Protein AF-E3NSC7-F1 (afdb_monomer)

Structure (mmCIF, N/CA/C/O backbone):
data_AF-E3NSC7-F1
#
_entry.id   AF-E3NSC7-F1
#
loop_
_atom_site.group_PDB
_atom_site.id
_atom_site.type_symbol
_atom_site.label_atom_id
_atom_site.label_alt_id
_atom_site.label_comp_id
_atom_site.label_asym_id
_atom_site.label_entity_id
_atom_site.label_seq_id
_atom_site.pdbx_PDB_ins_code
_atom_site.Cartn_x
_atom_site.Cartn_y
_atom_site.Cartn_z
_atom_site.occupancy
_atom_site.B_iso_or_equiv
_atom_site.auth_seq_id
_atom_site.auth_comp_id
_atom_site.auth_asym_id
_atom_site.auth_atom_id
_atom_site.pdbx_PDB_model_num
ATOM 1 N N . MET A 1 1 ? -26.413 -8.085 -10.917 1.00 35.69 1 MET A N 1
ATOM 2 C CA . MET A 1 1 ? -25.334 -7.353 -10.226 1.00 35.69 1 MET A CA 1
ATOM 3 C C . MET A 1 1 ? -25.887 -6.928 -8.888 1.00 35.69 1 MET A C 1
ATOM 5 O O . MET A 1 1 ? -26.864 -6.188 -8.881 1.00 35.69 1 MET A O 1
ATOM 9 N N . ASP A 1 2 ? -25.317 -7.422 -7.794 1.00 33.94 2 ASP A N 1
ATOM 10 C CA . ASP A 1 2 ? -25.676 -6.913 -6.472 1.00 33.94 2 ASP A CA 1
ATOM 11 C C . ASP A 1 2 ? -24.933 -5.591 -6.241 1.00 33.94 2 ASP A C 1
ATOM 13 O O . ASP A 1 2 ? -23.742 -5.505 -6.553 1.00 33.94 2 ASP A O 1
ATOM 17 N N . PRO A 1 3 ? -25.599 -4.546 -5.730 1.00 39.09 3 PRO A N 1
ATOM 18 C CA . PRO A 1 3 ? -24.967 -3.255 -5.494 1.00 39.09 3 PRO A CA 1
ATOM 19 C C . PRO A 1 3 ? -23.804 -3.364 -4.488 1.00 39.09 3 PRO A C 1
ATOM 21 O O . PRO A 1 3 ? -23.823 -4.232 -3.605 1.00 39.09 3 PRO A O 1
ATOM 24 N N . PRO A 1 4 ? -22.796 -2.472 -4.574 1.00 42.16 4 PRO A N 1
ATOM 25 C CA . PRO A 1 4 ? -21.663 -2.463 -3.655 1.00 42.16 4 PRO A CA 1
ATOM 26 C C . PRO A 1 4 ? -22.155 -2.377 -2.209 1.00 42.16 4 PRO A C 1
ATOM 28 O O . PRO A 1 4 ? -22.895 -1.465 -1.829 1.00 42.16 4 PRO A O 1
ATOM 31 N N . LYS A 1 5 ? -21.750 -3.356 -1.390 1.00 44.62 5 LYS A N 1
ATOM 32 C CA . LYS A 1 5 ? -22.203 -3.462 0.000 1.00 44.62 5 LYS A CA 1
ATOM 33 C C . LYS A 1 5 ? -21.818 -2.188 0.775 1.00 44.62 5 LYS A C 1
ATOM 35 O O . LYS A 1 5 ? -20.655 -1.787 0.743 1.00 44.62 5 LYS A O 1
ATOM 40 N N . PRO A 1 6 ? -22.761 -1.542 1.484 1.00 42.19 6 PRO A N 1
ATOM 41 C CA . PRO A 1 6 ? -22.484 -0.321 2.231 1.00 42.19 6 PRO A CA 1
ATOM 42 C C . PRO A 1 6 ? -21.525 -0.572 3.404 1.00 42.19 6 PRO A C 1
ATOM 44 O O . PRO A 1 6 ? -21.465 -1.689 3.932 1.00 42.19 6 PRO A O 1
ATOM 47 N N . PHE A 1 7 ? -20.809 0.492 3.801 1.00 44.53 7 PHE A N 1
ATOM 48 C CA . PHE A 1 7 ? -19.948 0.548 4.993 1.00 44.53 7 PHE A CA 1
ATOM 49 C C . PHE A 1 7 ? -20.677 -0.062 6.215 1.00 44.53 7 PHE A C 1
ATOM 51 O O . PHE A 1 7 ? -21.880 0.139 6.344 1.00 44.53 7 PHE A O 1
ATOM 58 N N . PRO A 1 8 ? -20.017 -0.755 7.156 1.00 54.16 8 PRO A N 1
ATOM 59 C CA . PRO A 1 8 ? -20.671 -1.418 8.286 1.00 54.16 8 PRO A CA 1
ATOM 60 C C . PRO A 1 8 ? -21.275 -0.403 9.248 1.00 54.16 8 PRO A C 1
ATOM 62 O O . PRO A 1 8 ? -22.380 -0.607 9.734 1.00 54.16 8 PRO A O 1
ATOM 65 N N . ILE A 1 9 ? -20.611 0.748 9.413 1.00 50.47 9 ILE A N 1
ATOM 66 C CA . ILE A 1 9 ? -21.184 1.884 10.136 1.00 50.47 9 ILE A CA 1
ATOM 67 C C . ILE A 1 9 ? -22.470 2.371 9.459 1.00 50.47 9 ILE A C 1
ATOM 69 O O . ILE A 1 9 ? -23.360 2.817 10.147 1.00 50.47 9 ILE A O 1
ATOM 73 N N . LEU A 1 10 ? -22.620 2.197 8.142 1.00 50.81 10 LEU A N 1
ATOM 74 C CA . LEU A 1 10 ? -23.837 2.521 7.385 1.00 50.81 10 LEU A CA 1
ATOM 75 C C . LEU A 1 10 ? -24.881 1.409 7.359 1.00 50.81 10 LEU A C 1
ATOM 77 O O . LEU A 1 10 ? -25.944 1.583 6.770 1.00 50.81 10 LEU A O 1
ATOM 81 N N . ARG A 1 11 ? -24.563 0.255 7.945 1.00 56.00 11 ARG A N 1
ATOM 82 C CA . ARG A 1 11 ? -25.548 -0.783 8.254 1.00 56.00 11 ARG A CA 1
ATOM 83 C C . ARG A 1 11 ? -26.115 -0.618 9.649 1.00 56.00 11 ARG A C 1
ATOM 85 O O . ARG A 1 11 ? -27.133 -1.236 9.950 1.00 56.00 11 ARG A O 1
ATOM 92 N N . LEU A 1 12 ? -25.460 0.180 10.492 1.00 57.97 12 LEU A N 1
ATOM 93 C CA . LEU A 1 12 ? -26.091 0.613 11.718 1.00 57.97 12 LEU A CA 1
ATOM 94 C C . LEU A 1 12 ? -27.344 1.402 11.328 1.00 57.97 12 LEU A C 1
ATOM 96 O O . LEU A 1 12 ? -27.299 2.190 10.377 1.00 57.97 12 LEU A O 1
ATOM 100 N N . PRO A 1 13 ? -28.466 1.187 12.030 1.00 68.75 13 PRO A N 1
ATOM 101 C CA . PRO A 1 13 ? -29.614 2.062 11.904 1.00 68.75 13 PRO A CA 1
ATOM 102 C C . PRO A 1 13 ? -29.141 3.509 12.004 1.00 68.75 13 PRO A C 1
ATOM 104 O O . PRO A 1 13 ? -28.270 3.816 12.818 1.00 68.75 13 PRO A O 1
ATOM 107 N N . PHE A 1 14 ? -29.712 4.390 11.190 1.00 57.97 14 PHE A N 1
ATOM 108 C CA . PHE A 1 14 ? -29.332 5.801 11.144 1.00 57.97 14 PHE A CA 1
ATOM 109 C C . PHE A 1 14 ? -29.233 6.438 12.548 1.00 57.97 14 PHE A C 1
ATOM 111 O O . PHE A 1 14 ? -28.281 7.153 12.835 1.00 57.97 14 PHE A O 1
ATOM 118 N N . LEU A 1 15 ? -30.132 6.055 13.461 1.00 59.47 15 LEU A N 1
ATOM 119 C CA . LEU A 1 15 ? -30.139 6.468 14.870 1.00 59.47 15 LEU A CA 1
ATOM 120 C C . LEU A 1 15 ? -28.883 6.051 15.659 1.00 59.47 15 LEU A C 1
ATOM 122 O O . LEU A 1 15 ? -28.397 6.798 16.499 1.00 59.47 15 LEU A O 1
ATOM 126 N N . ALA A 1 16 ? -28.325 4.872 15.389 1.00 64.06 16 ALA A N 1
ATOM 127 C CA . ALA A 1 16 ? -27.092 4.416 16.029 1.00 64.06 16 ALA A CA 1
ATOM 128 C C . ALA A 1 16 ? -25.859 5.150 15.477 1.00 64.06 16 ALA A C 1
ATOM 130 O O . ALA A 1 16 ? -24.900 5.382 16.208 1.00 64.06 16 ALA A O 1
ATOM 131 N N . ILE A 1 17 ? -25.890 5.550 14.203 1.00 68.31 17 ILE A N 1
ATOM 132 C CA . ILE A 1 17 ? -24.854 6.400 13.599 1.00 68.31 17 ILE A CA 1
ATOM 133 C C . ILE A 1 17 ? -24.900 7.803 14.209 1.00 68.31 17 ILE A C 1
ATOM 135 O O . ILE A 1 17 ? -23.865 8.362 14.564 1.00 68.31 17 ILE A O 1
ATOM 139 N N . GLU A 1 18 ? -26.103 8.353 14.356 1.00 71.12 18 GLU A N 1
ATOM 140 C CA . GLU A 1 18 ? -26.339 9.652 14.978 1.00 71.12 18 GLU A CA 1
ATOM 141 C C . GLU A 1 18 ? -25.807 9.689 16.416 1.00 71.12 18 GLU A C 1
ATOM 143 O O . GLU A 1 18 ? -25.099 10.623 16.782 1.00 71.12 18 GLU A O 1
ATOM 148 N N . GLU A 1 19 ? -26.062 8.646 17.208 1.00 70.62 19 GLU A N 1
ATOM 149 C CA . GLU A 1 19 ? -25.583 8.563 18.590 1.00 70.62 19 GLU A CA 1
ATOM 150 C C . GLU A 1 19 ? -24.052 8.480 18.676 1.00 70.62 19 GLU A C 1
ATOM 152 O O . GLU A 1 19 ? -23.419 9.134 19.511 1.00 70.62 19 GLU A O 1
ATOM 157 N N . VAL A 1 20 ? -23.427 7.746 17.748 1.00 73.44 20 VAL A N 1
ATOM 158 C CA . VAL A 1 20 ? -21.966 7.738 17.605 1.00 73.44 20 VAL A CA 1
ATOM 159 C C . VAL A 1 20 ? -21.462 9.149 17.303 1.00 73.44 20 VAL A C 1
ATOM 161 O O . VAL A 1 20 ? -20.501 9.583 17.937 1.00 73.44 20 VAL A O 1
ATOM 164 N N . PHE A 1 21 ? -22.122 9.893 16.411 1.00 76.31 21 PHE A N 1
ATOM 165 C CA . PHE A 1 21 ? -21.726 11.256 16.050 1.00 76.31 21 PHE A CA 1
ATOM 166 C C . PHE A 1 21 ? -21.968 12.295 17.147 1.00 76.31 21 PHE A C 1
ATOM 168 O O . PHE A 1 21 ? -21.108 13.152 17.343 1.00 76.31 21 PHE A O 1
ATOM 175 N N . LYS A 1 22 ? -23.046 12.179 17.929 1.00 75.25 22 LYS A N 1
ATOM 176 C CA . LYS A 1 22 ? -23.291 13.015 19.120 1.00 75.25 22 LYS A CA 1
ATOM 177 C C . LYS A 1 22 ? -22.186 12.877 20.167 1.00 75.25 22 LYS A C 1
ATOM 179 O O . LYS A 1 22 ? -21.905 13.820 20.900 1.00 75.25 22 LYS A O 1
ATOM 184 N N . SER A 1 23 ? -21.532 11.716 20.218 1.00 73.25 23 SER A N 1
ATOM 185 C CA . SER A 1 23 ? -20.410 11.470 21.128 1.00 73.25 23 SER A CA 1
ATOM 186 C C . SER A 1 23 ? -19.060 12.026 20.639 1.00 73.25 23 SER A C 1
ATOM 188 O O . SER A 1 23 ? -18.085 12.011 21.401 1.00 73.25 23 SER A O 1
ATOM 190 N N . LEU A 1 24 ? -18.982 12.517 19.391 1.00 67.56 24 LEU A N 1
ATOM 191 C CA . LEU A 1 24 ? -17.744 13.012 18.786 1.00 67.56 24 LEU A CA 1
ATOM 192 C C . LEU A 1 24 ? -17.475 14.477 19.111 1.00 67.56 24 LEU A C 1
ATOM 194 O O . LEU A 1 24 ? -18.362 15.326 19.119 1.00 67.56 24 LEU A O 1
ATOM 198 N N . HIS A 1 25 ? -16.200 14.802 19.307 1.00 76.12 25 HIS A N 1
ATOM 199 C CA . HIS A 1 25 ? -15.763 16.188 19.397 1.00 76.12 25 HIS A CA 1
ATOM 200 C C . HIS A 1 25 ? -15.838 16.869 18.011 1.00 76.12 25 HIS A C 1
ATOM 202 O O . HIS A 1 25 ? -15.512 16.227 17.011 1.00 76.12 25 HIS A O 1
ATOM 208 N N . PRO A 1 26 ? -16.141 18.178 17.904 1.00 71.62 26 PRO A N 1
ATOM 209 C CA . PRO A 1 26 ? -16.226 18.878 16.612 1.00 71.62 26 PRO A CA 1
ATOM 210 C C . PRO A 1 26 ? -14.995 18.716 15.698 1.00 71.62 26 PRO A C 1
ATOM 212 O O . PRO A 1 26 ? -15.121 18.542 14.491 1.00 71.62 26 PRO A O 1
ATOM 215 N N . ILE A 1 27 ? -13.788 18.692 16.272 1.00 68.31 27 ILE A N 1
ATOM 216 C CA . ILE A 1 27 ? -12.540 18.418 15.526 1.00 68.31 27 ILE A CA 1
ATOM 217 C C . ILE A 1 27 ? -12.525 17.003 14.924 1.00 68.31 27 ILE A C 1
ATOM 219 O O . ILE A 1 27 ? -12.011 16.791 13.829 1.00 68.31 27 ILE A O 1
ATOM 223 N N . GLU A 1 28 ? -13.070 16.019 15.636 1.00 65.88 28 GLU A N 1
ATOM 224 C CA . GLU A 1 28 ? -13.124 14.626 15.182 1.00 65.88 28 GLU A CA 1
ATOM 225 C C . GLU A 1 28 ? -14.120 14.471 14.032 1.00 65.88 28 GLU A C 1
ATOM 227 O O . GLU A 1 28 ? -13.833 13.755 13.077 1.00 65.88 28 GLU A O 1
ATOM 232 N N . ILE A 1 29 ? -15.233 15.207 14.085 1.00 72.44 29 ILE A N 1
ATOM 233 C CA . ILE A 1 29 ? -16.218 15.308 13.003 1.00 72.44 29 ILE A CA 1
ATOM 234 C C . ILE A 1 29 ? -15.565 15.844 11.722 1.00 72.44 29 ILE A C 1
ATOM 236 O O . ILE A 1 29 ? -15.723 15.246 10.658 1.00 72.44 29 ILE A O 1
ATOM 240 N N . ILE A 1 30 ? -14.776 16.916 11.832 1.00 72.31 30 ILE A N 1
ATOM 241 C CA . ILE A 1 30 ? -14.052 17.516 10.700 1.00 72.31 30 ILE A CA 1
ATOM 242 C C . ILE A 1 30 ? -12.988 16.555 10.150 1.00 72.31 30 ILE A C 1
ATOM 244 O O . ILE A 1 30 ? -12.863 16.371 8.944 1.00 72.31 30 ILE A O 1
ATOM 248 N N . ASN A 1 31 ? -12.227 15.884 11.014 1.00 72.25 31 ASN A N 1
ATOM 249 C CA . ASN A 1 31 ? -11.235 14.913 10.548 1.00 72.25 31 ASN A CA 1
ATOM 250 C C . ASN A 1 31 ? -11.893 13.710 9.860 1.00 72.25 31 ASN A C 1
ATOM 252 O O . ASN A 1 31 ? -11.378 13.221 8.857 1.00 72.25 31 ASN A O 1
ATOM 256 N N . PHE A 1 32 ? -13.034 13.244 10.373 1.00 74.38 32 PHE A N 1
ATOM 257 C CA . PHE A 1 32 ? -13.777 12.127 9.798 1.00 74.38 32 PHE A CA 1
ATOM 258 C C . PHE A 1 32 ? -14.430 12.490 8.457 1.00 74.38 32 PHE A C 1
ATOM 260 O O . PHE A 1 32 ? -14.402 11.685 7.520 1.00 74.38 32 PHE A O 1
ATOM 267 N N . SER A 1 33 ? -14.959 13.711 8.318 1.00 78.38 33 SER A N 1
ATOM 268 C CA . SER A 1 33 ? -15.524 14.195 7.051 1.00 78.38 33 SER A CA 1
ATOM 269 C C . SER A 1 33 ? -14.475 14.272 5.937 1.00 78.38 33 SER A C 1
ATOM 271 O O . SER A 1 33 ? -14.811 14.080 4.771 1.00 78.38 33 SER A O 1
ATOM 273 N N . MET A 1 34 ? -13.199 14.470 6.279 1.00 76.69 34 MET A N 1
ATOM 274 C CA . MET A 1 34 ? -12.101 14.522 5.310 1.00 76.69 34 MET A CA 1
ATOM 275 C C . MET A 1 34 ? -11.611 13.145 4.827 1.00 76.69 34 MET A C 1
ATOM 277 O O . MET A 1 34 ? -10.858 13.084 3.859 1.00 76.69 34 MET A O 1
ATOM 281 N N . ILE A 1 35 ? -12.042 12.036 5.444 1.00 74.12 35 ILE A N 1
ATOM 282 C CA . ILE A 1 35 ? -11.572 10.683 5.082 1.00 74.12 35 ILE A CA 1
ATOM 283 C C . ILE A 1 35 ? -12.051 10.265 3.683 1.00 74.12 35 ILE A C 1
ATOM 285 O O . ILE A 1 35 ? -11.305 9.645 2.928 1.00 74.12 35 ILE A O 1
ATOM 289 N N . SER A 1 36 ? -13.298 10.576 3.319 1.00 73.12 36 SER A N 1
ATOM 290 C CA . SER A 1 36 ? -13.872 10.226 2.017 1.00 73.12 36 SER A CA 1
ATOM 291 C C . SER A 1 36 ? -15.084 11.102 1.685 1.00 73.12 36 SER A C 1
ATOM 293 O O . SER A 1 36 ? -15.730 11.659 2.569 1.00 73.12 36 SER A O 1
ATOM 295 N N . LYS A 1 37 ? -15.496 11.142 0.410 1.00 68.12 37 LYS A N 1
ATOM 296 C CA . LYS A 1 37 ? -16.762 11.792 0.005 1.00 68.12 37 LYS A CA 1
ATOM 297 C C . LYS A 1 37 ? -17.981 11.220 0.741 1.00 68.12 37 LYS A C 1
ATOM 299 O O . LYS A 1 37 ? -18.947 11.930 0.994 1.00 68.12 37 LYS A O 1
ATOM 304 N N . ARG A 1 38 ? -17.934 9.931 1.089 1.00 64.94 38 ARG A N 1
ATOM 305 C CA . ARG A 1 38 ? -19.028 9.230 1.765 1.00 64.94 38 ARG A CA 1
ATOM 306 C C . ARG A 1 38 ? -19.127 9.613 3.240 1.00 64.94 38 ARG A C 1
ATOM 308 O O . ARG A 1 38 ? -20.230 9.837 3.725 1.00 64.94 38 ARG A O 1
ATOM 315 N N . THR A 1 39 ? -17.996 9.718 3.938 1.00 76.25 39 THR A N 1
ATOM 316 C CA . THR A 1 39 ? -17.958 10.205 5.327 1.00 76.25 39 THR A CA 1
ATOM 317 C C . THR A 1 39 ? -18.297 11.690 5.396 1.00 76.25 39 THR A C 1
ATOM 319 O O . THR A 1 39 ? -19.009 12.098 6.304 1.00 76.25 39 THR A O 1
ATOM 322 N N . ASN A 1 40 ? -17.896 12.473 4.392 1.00 77.19 40 ASN A N 1
ATOM 323 C CA . ASN A 1 40 ? -18.318 13.862 4.235 1.00 77.19 40 ASN A CA 1
ATOM 324 C C . ASN A 1 40 ? -19.848 13.996 4.138 1.00 77.19 40 ASN A C 1
ATOM 326 O O . ASN A 1 40 ? -20.457 14.691 4.949 1.00 77.19 40 ASN A O 1
ATOM 330 N N . TYR A 1 41 ? -20.475 13.255 3.218 1.00 73.50 41 TYR A N 1
ATOM 331 C CA . TYR A 1 41 ? -21.931 13.250 3.057 1.00 73.50 41 TYR A CA 1
ATOM 332 C C . TYR A 1 41 ? -22.653 12.875 4.360 1.00 73.50 41 TYR A C 1
ATOM 334 O O . TYR A 1 41 ? -23.585 13.560 4.775 1.00 73.50 41 TYR A O 1
ATOM 342 N N . LEU A 1 42 ? -22.176 11.851 5.070 1.00 71.06 42 LEU A N 1
ATOM 343 C CA . LEU A 1 42 ? -22.756 11.461 6.358 1.00 71.06 42 LEU A CA 1
ATOM 344 C C . LEU A 1 42 ? -22.662 12.554 7.415 1.00 71.06 42 LEU A C 1
ATOM 346 O O . LEU A 1 42 ? -23.627 12.762 8.148 1.00 71.06 42 LEU A O 1
ATOM 350 N N . MET A 1 43 ? -21.533 13.262 7.475 1.00 79.06 43 MET A N 1
ATOM 351 C CA . MET A 1 43 ? -21.387 14.380 8.399 1.00 79.06 43 MET A CA 1
ATOM 352 C C . MET A 1 43 ? -22.315 15.537 8.038 1.00 79.06 43 MET A C 1
ATOM 354 O O . MET A 1 43 ? -22.880 16.142 8.944 1.00 79.06 43 MET A O 1
ATOM 358 N N . SER A 1 44 ? -22.538 15.802 6.747 1.00 71.81 44 SER A N 1
ATOM 359 C CA . SER A 1 44 ? -23.498 16.825 6.318 1.00 71.81 44 SER A CA 1
ATOM 360 C C . SER A 1 44 ? -24.936 16.486 6.739 1.00 71.81 44 SER A C 1
ATOM 362 O O . SER A 1 44 ? -25.625 17.342 7.290 1.00 71.81 44 SER A O 1
ATOM 364 N N . CYS A 1 45 ? -25.357 15.221 6.606 1.00 64.62 45 CYS A N 1
ATOM 365 C CA . CYS A 1 45 ? -26.684 14.771 7.038 1.00 64.62 45 CYS A CA 1
ATOM 366 C C . CYS A 1 45 ? -26.845 14.775 8.566 1.00 64.62 45 CYS A C 1
ATOM 368 O O . CYS A 1 45 ? -27.896 15.155 9.073 1.00 64.62 45 CYS A O 1
ATOM 370 N N . ALA A 1 46 ? -25.814 14.364 9.309 1.00 67.69 46 ALA A N 1
ATOM 371 C CA . ALA A 1 46 ? -25.845 14.377 10.770 1.00 67.69 46 ALA A CA 1
ATOM 372 C C . ALA A 1 46 ? -25.900 15.812 11.325 1.00 67.69 46 ALA A C 1
ATOM 374 O O . ALA A 1 46 ? -26.636 16.083 12.274 1.00 67.69 46 ALA A O 1
ATOM 375 N N . TYR A 1 47 ? -25.165 16.743 10.706 1.00 64.81 47 TYR A N 1
ATOM 376 C CA . TYR A 1 47 ? -25.114 18.139 11.131 1.00 64.81 47 TYR A CA 1
ATOM 377 C C . TYR A 1 47 ? -26.462 18.854 10.951 1.00 64.81 47 TYR A C 1
ATOM 379 O O . TYR A 1 47 ? -26.945 19.478 11.897 1.00 64.81 47 TYR A O 1
ATOM 387 N N . GLU A 1 48 ? -27.116 18.693 9.791 1.00 59.84 48 GLU A N 1
ATOM 388 C CA . GLU A 1 48 ? -28.435 19.287 9.510 1.00 59.84 48 GLU A CA 1
ATOM 389 C C . GLU A 1 48 ? -29.479 18.943 10.581 1.00 59.84 48 GLU A C 1
ATOM 391 O O . GLU A 1 48 ? -30.232 19.815 11.012 1.00 59.84 48 GLU A O 1
ATOM 396 N N . ILE A 1 49 ? -29.463 17.710 11.085 1.00 54.88 49 ILE A N 1
ATOM 397 C CA . ILE A 1 49 ? -30.408 17.225 12.097 1.00 54.88 49 ILE A CA 1
ATOM 398 C C . ILE A 1 49 ? -30.076 17.780 13.484 1.00 54.88 49 ILE A C 1
ATOM 400 O O . ILE A 1 49 ? -30.968 18.274 14.171 1.00 54.88 49 ILE A O 1
ATOM 404 N N . THR A 1 50 ? -28.795 17.783 13.876 1.00 54.53 50 THR A N 1
ATOM 405 C CA . THR A 1 50 ? -28.371 18.360 15.168 1.00 54.53 50 THR A CA 1
ATOM 406 C C . THR A 1 50 ? -28.593 19.871 15.251 1.00 54.53 50 THR A C 1
ATOM 408 O O . THR A 1 50 ? -28.858 20.385 16.331 1.00 54.53 50 THR A O 1
ATOM 411 N N . SER A 1 51 ? -28.531 20.578 14.117 1.00 54.06 51 SER A N 1
ATOM 412 C CA . SER A 1 51 ? -28.784 22.023 14.034 1.00 54.06 51 SER A CA 1
ATOM 413 C C . SER A 1 51 ? -30.274 22.393 13.967 1.00 54.06 51 SER A C 1
ATOM 415 O O . SER A 1 51 ? -30.629 23.544 14.209 1.00 54.06 51 SER A O 1
ATOM 417 N N . GLY A 1 52 ? -31.149 21.425 13.656 1.00 43.66 52 GLY A N 1
ATOM 418 C CA . GLY A 1 52 ? -32.605 21.599 13.620 1.00 43.66 52 GLY A CA 1
ATOM 419 C C . GLY A 1 52 ? -33.274 21.581 15.001 1.00 43.66 52 GLY A C 1
ATOM 420 O O . GLY A 1 52 ? -34.411 22.030 15.135 1.00 43.66 52 GLY A O 1
ATOM 421 N N . GLN A 1 53 ? -32.576 21.109 16.038 1.00 44.38 53 GLN A N 1
ATOM 422 C CA . GLN A 1 53 ? -32.949 21.319 17.437 1.00 44.38 53 GLN A CA 1
ATOM 423 C C . GLN A 1 53 ? -32.213 22.562 17.946 1.00 44.38 53 GLN A C 1
ATOM 425 O O . GLN A 1 53 ? -30.988 22.582 17.988 1.00 44.38 53 GLN A O 1
ATOM 430 N N . GLN A 1 54 ? -32.971 23.614 18.275 1.00 37.81 54 GLN A N 1
ATOM 431 C CA . GLN A 1 54 ? -32.456 24.910 18.728 1.00 37.81 54 GLN A CA 1
ATOM 432 C C . GLN A 1 54 ? -31.321 24.761 19.753 1.00 37.81 54 GLN A C 1
ATOM 434 O O . GLN A 1 54 ? -31.523 24.243 20.850 1.00 37.81 54 GLN A O 1
ATOM 439 N N . ILE A 1 55 ? -30.140 25.269 19.400 1.00 35.31 55 ILE A N 1
ATOM 440 C CA . ILE A 1 55 ? -29.069 25.555 20.351 1.00 35.31 55 ILE A CA 1
ATOM 441 C C . ILE A 1 55 ? -29.286 26.995 20.812 1.00 35.31 55 ILE A C 1
ATOM 443 O O . ILE A 1 55 ? -29.080 27.931 20.041 1.00 35.31 55 ILE A O 1
ATOM 447 N N . GLU A 1 56 ? -29.737 27.161 22.056 1.00 36.31 56 GLU A N 1
ATOM 448 C CA . GLU A 1 56 ? -29.689 28.446 22.752 1.00 36.31 56 GLU A CA 1
ATOM 449 C C . GLU A 1 56 ? -28.236 28.944 22.848 1.00 36.31 56 GLU A C 1
ATOM 451 O O . GLU A 1 56 ? -27.314 28.209 23.212 1.00 36.31 56 GLU A O 1
ATOM 456 N N . ASP A 1 57 ? -28.068 30.223 22.514 1.00 39.38 57 ASP A N 1
ATOM 457 C CA . ASP A 1 57 ? -26.844 31.025 22.512 1.00 39.38 57 ASP A CA 1
ATOM 458 C C . ASP A 1 57 ? -26.041 30.949 23.819 1.00 39.38 57 ASP A C 1
ATOM 460 O O . ASP A 1 57 ? -26.182 31.814 24.680 1.00 39.38 57 ASP A O 1
ATOM 464 N N . LYS A 1 58 ? -25.131 29.978 23.974 1.00 37.38 58 LYS A N 1
ATOM 465 C CA . LYS A 1 58 ? -24.038 30.061 24.965 1.00 37.38 58 LYS A CA 1
ATOM 466 C C . LYS A 1 58 ? -22.808 29.261 24.543 1.00 37.38 58 LYS A C 1
ATOM 468 O O . LYS A 1 58 ? -22.569 28.212 25.118 1.00 37.38 58 LYS A O 1
ATOM 473 N N . THR A 1 59 ? -22.001 29.767 23.606 1.00 40.44 59 THR A N 1
ATOM 474 C CA . THR A 1 59 ? -20.528 29.574 23.593 1.00 40.44 59 THR A CA 1
ATOM 475 C C . THR A 1 59 ? -19.901 30.258 22.373 1.00 40.44 59 THR A C 1
ATOM 477 O O . THR A 1 59 ? -19.636 29.607 21.370 1.00 40.44 59 THR A O 1
ATOM 480 N N . ALA A 1 60 ? -19.627 31.562 22.459 1.00 37.28 60 ALA A N 1
ATOM 481 C CA . ALA A 1 60 ? -18.826 32.285 21.458 1.00 37.28 60 ALA A CA 1
ATOM 482 C C . ALA A 1 60 ? -17.320 32.342 21.809 1.00 37.28 60 ALA A C 1
ATOM 484 O O . ALA A 1 60 ? -16.514 32.840 21.033 1.00 37.28 60 ALA A O 1
ATOM 485 N N . GLU A 1 61 ? -16.911 31.811 22.968 1.00 36.09 61 GLU A N 1
ATOM 486 C CA . GLU A 1 61 ? -15.551 31.997 23.506 1.00 36.09 61 GLU A CA 1
ATOM 487 C C . GLU A 1 61 ? -14.607 30.795 23.286 1.00 36.09 61 GLU A C 1
ATOM 489 O O . GLU A 1 61 ? -13.405 30.889 23.520 1.00 36.09 61 GLU A O 1
ATOM 494 N N . ARG A 1 62 ? -15.116 29.650 22.800 1.00 39.31 62 ARG A N 1
ATOM 495 C CA . ARG A 1 62 ? -14.320 28.416 22.600 1.00 39.31 62 ARG A CA 1
ATOM 496 C C . ARG A 1 62 ? -13.718 28.250 21.202 1.00 39.31 62 ARG A C 1
ATOM 498 O O . ARG A 1 62 ? -12.818 27.427 21.030 1.00 39.31 62 ARG A O 1
ATOM 505 N N . ASP A 1 63 ? -14.153 29.044 20.230 1.00 37.16 63 ASP A N 1
ATOM 506 C CA . ASP A 1 63 ? -13.818 28.827 18.817 1.00 37.16 63 ASP A CA 1
ATOM 507 C C . ASP A 1 63 ? -12.374 29.228 18.465 1.00 37.16 63 ASP A C 1
ATOM 509 O O . ASP A 1 63 ? -11.755 28.630 17.583 1.00 37.16 63 ASP A O 1
ATOM 513 N N . GLY A 1 64 ? -11.768 30.150 19.224 1.00 36.81 64 GLY A N 1
ATOM 514 C CA . GLY A 1 64 ? -10.375 30.570 19.018 1.00 36.81 64 GLY A CA 1
ATOM 515 C C . GLY A 1 64 ? -9.331 29.487 19.330 1.00 36.81 64 GLY A C 1
ATOM 516 O O . GLY A 1 64 ? -8.246 29.483 18.749 1.00 36.81 64 GLY A O 1
ATOM 517 N N . TYR A 1 65 ? -9.647 28.525 20.205 1.00 38.56 65 TYR A N 1
ATOM 518 C CA . TYR A 1 65 ? -8.688 27.505 20.659 1.00 38.56 65 TYR A CA 1
ATOM 519 C C . TYR A 1 65 ? -8.575 26.305 19.699 1.00 38.56 65 TYR A C 1
ATOM 521 O O . TYR A 1 65 ? -7.572 25.588 19.702 1.00 38.56 65 TYR A O 1
ATOM 529 N N . ILE A 1 66 ? -9.587 26.094 18.851 1.00 38.78 66 ILE A N 1
ATOM 530 C CA . ILE A 1 66 ? -9.703 24.934 17.956 1.00 38.78 66 ILE A CA 1
ATOM 531 C C . ILE A 1 66 ? -8.734 25.030 16.766 1.00 38.78 66 ILE A C 1
ATOM 533 O O . ILE A 1 66 ? -8.153 24.021 16.360 1.00 38.78 66 ILE A O 1
ATOM 537 N N . LEU A 1 67 ? -8.481 26.236 16.246 1.00 37.97 67 LEU A N 1
ATOM 538 C CA . LEU A 1 67 ? -7.629 26.418 15.065 1.00 37.97 67 LEU A CA 1
ATOM 539 C C . LEU A 1 67 ? -6.127 26.242 15.342 1.00 37.97 67 LEU A C 1
ATOM 541 O O . LEU A 1 67 ? -5.384 25.845 14.443 1.00 37.97 67 LEU A O 1
ATOM 545 N N . ARG A 1 68 ? -5.665 26.461 16.581 1.00 36.00 68 ARG A N 1
ATOM 546 C CA . ARG A 1 68 ? -4.226 26.477 16.912 1.00 36.00 68 ARG A CA 1
ATOM 547 C C . ARG A 1 68 ? -3.537 25.112 16.745 1.00 36.00 68 ARG A C 1
ATOM 549 O O . ARG A 1 68 ? -2.336 25.067 16.506 1.00 36.00 68 ARG A O 1
ATOM 556 N N . ARG A 1 69 ? -4.274 23.991 16.818 1.00 39.25 69 ARG A N 1
ATOM 557 C CA . ARG A 1 69 ? -3.710 22.627 16.667 1.00 39.25 69 ARG A CA 1
ATOM 558 C C . ARG A 1 69 ? -3.622 22.116 15.227 1.00 39.25 69 ARG A C 1
ATOM 560 O O . ARG A 1 69 ? -2.813 21.231 14.971 1.00 39.25 69 ARG A O 1
ATOM 567 N N . VAL A 1 70 ? -4.414 22.648 14.296 1.00 41.84 70 VAL A N 1
ATOM 568 C CA . VAL A 1 70 ? -4.441 22.165 12.899 1.00 41.84 70 VAL A CA 1
ATOM 569 C C . VAL A 1 70 ? -3.272 22.739 12.081 1.00 41.84 70 VAL A C 1
ATOM 571 O O . VAL A 1 70 ? -2.821 22.128 11.116 1.00 41.84 70 VAL A O 1
ATOM 574 N N . ILE A 1 71 ? -2.720 23.879 12.505 1.00 40.41 71 ILE A N 1
ATOM 575 C CA . ILE A 1 71 ? -1.743 24.663 11.734 1.00 40.41 71 ILE A CA 1
ATOM 576 C C . ILE A 1 71 ? -0.314 24.083 11.802 1.00 40.41 71 ILE A C 1
ATOM 578 O O . ILE A 1 71 ? 0.427 24.188 10.827 1.00 40.41 71 ILE A O 1
ATOM 582 N N . ASN A 1 72 ? 0.059 23.375 12.876 1.00 39.72 72 ASN A N 1
ATOM 583 C CA . ASN A 1 72 ? 1.434 22.874 13.073 1.00 39.72 72 ASN A CA 1
ATOM 584 C C . ASN A 1 72 ? 1.862 21.717 12.145 1.00 39.72 72 ASN A C 1
ATOM 586 O O . ASN A 1 72 ? 3.016 21.303 12.193 1.00 39.72 72 ASN A O 1
ATOM 590 N N . TYR A 1 73 ? 0.975 21.202 11.289 1.00 39.84 73 TYR A N 1
ATOM 591 C CA . TYR A 1 73 ? 1.268 20.080 10.382 1.00 39.84 73 TYR A CA 1
ATOM 592 C C . TYR A 1 73 ? 1.229 20.445 8.890 1.00 39.84 73 TYR A C 1
ATOM 594 O O . TYR A 1 73 ? 1.338 19.568 8.032 1.00 39.84 73 TYR A O 1
ATOM 602 N N . LEU A 1 74 ? 1.083 21.727 8.543 1.00 39.84 74 LEU A N 1
ATOM 603 C CA . LEU A 1 74 ? 0.836 22.139 7.162 1.00 39.84 74 LEU A CA 1
ATOM 604 C C . LEU A 1 74 ? 2.064 22.813 6.536 1.00 39.84 74 LEU A C 1
ATOM 606 O O . LEU A 1 74 ? 2.384 23.961 6.834 1.00 39.84 74 LEU A O 1
ATOM 610 N N . LYS A 1 75 ? 2.720 22.128 5.587 1.00 43.72 75 LYS A N 1
ATOM 611 C CA . LYS A 1 75 ? 3.563 22.809 4.591 1.00 43.72 75 LYS A CA 1
ATOM 612 C C . LYS A 1 75 ? 2.650 23.648 3.688 1.00 43.72 75 LYS A C 1
ATOM 614 O O . LYS A 1 75 ? 1.742 23.107 3.061 1.00 43.72 75 LYS A O 1
ATOM 619 N N . ASN A 1 76 ? 2.934 24.947 3.633 1.00 59.97 76 ASN A N 1
ATOM 620 C CA . ASN A 1 76 ? 2.173 26.007 2.962 1.00 59.97 76 ASN A CA 1
ATOM 621 C C . ASN A 1 76 ? 0.831 26.370 3.652 1.00 59.97 76 ASN A C 1
ATOM 623 O O . ASN A 1 76 ? -0.239 25.922 3.231 1.00 59.97 76 ASN A O 1
ATOM 627 N N . PRO A 1 77 ? 0.880 27.184 4.728 1.00 53.06 77 PRO A N 1
ATOM 628 C CA . PRO A 1 77 ? -0.257 27.427 5.617 1.00 53.06 77 PRO A CA 1
ATOM 629 C C . PRO A 1 77 ? -1.397 28.202 4.955 1.00 53.06 77 PRO A C 1
ATOM 631 O O . PRO A 1 77 ? -2.553 27.956 5.265 1.00 53.06 77 PRO A O 1
ATOM 634 N N . ILE A 1 78 ? -1.095 29.120 4.033 1.00 53.69 78 ILE A N 1
ATOM 635 C CA . ILE A 1 78 ? -2.052 30.134 3.563 1.00 53.69 78 ILE A CA 1
ATOM 636 C C . ILE A 1 78 ? -3.117 29.538 2.631 1.00 53.69 78 ILE A C 1
ATOM 638 O O . ILE A 1 78 ? -4.306 29.786 2.824 1.00 53.69 78 ILE A O 1
ATOM 642 N N . GLU A 1 79 ? -2.728 28.721 1.648 1.00 53.53 79 GLU A N 1
ATOM 643 C CA . GLU A 1 79 ? -3.703 28.146 0.707 1.00 53.53 79 GLU A CA 1
ATOM 644 C C . GLU A 1 79 ? -4.533 27.021 1.320 1.00 53.53 79 GLU A C 1
ATOM 646 O O . GLU A 1 79 ? -5.744 26.938 1.102 1.00 53.53 79 GLU A O 1
ATOM 651 N N . LYS A 1 80 ? -3.926 26.205 2.186 1.00 57.41 80 LYS A N 1
ATOM 652 C CA . LYS A 1 80 ? -4.687 25.219 2.957 1.00 57.41 80 LYS A CA 1
ATOM 653 C C . LYS A 1 80 ? -5.587 25.877 3.999 1.00 57.41 80 LYS A C 1
ATOM 655 O O . LYS A 1 80 ? -6.649 25.337 4.278 1.00 57.41 80 LYS A O 1
ATOM 660 N N . TRP A 1 81 ? -5.233 27.057 4.511 1.00 58.62 81 TRP A N 1
ATOM 661 C CA . TRP A 1 81 ? -6.121 27.841 5.367 1.00 58.62 81 TRP A CA 1
ATOM 662 C C . TRP A 1 81 ? -7.334 28.363 4.599 1.00 58.62 81 TRP A C 1
ATOM 664 O O . TRP A 1 81 ? -8.448 28.190 5.071 1.00 58.62 81 TRP A O 1
ATOM 674 N N . LYS A 1 82 ? -7.175 28.890 3.377 1.00 63.53 82 LYS A N 1
ATOM 675 C CA . LYS A 1 82 ? -8.328 29.269 2.536 1.00 63.53 82 LYS A CA 1
ATOM 676 C C . LYS A 1 82 ? -9.247 28.079 2.248 1.00 63.53 82 LYS A C 1
ATOM 678 O O . LYS A 1 82 ? -10.467 28.214 2.331 1.00 63.53 82 LYS A O 1
ATOM 683 N N . GLN A 1 83 ? -8.671 26.911 1.954 1.00 62.12 83 GLN A N 1
ATOM 684 C CA . GLN A 1 83 ? -9.434 25.680 1.734 1.00 62.12 83 GLN A CA 1
ATOM 685 C C . GLN A 1 83 ? -10.141 25.199 3.004 1.00 62.12 83 GLN A C 1
ATOM 687 O O . GLN A 1 83 ? -11.318 24.859 2.940 1.00 62.12 83 GLN A O 1
ATOM 692 N N . LEU A 1 84 ? -9.463 25.215 4.154 1.00 57.69 84 LEU A N 1
ATOM 693 C CA . LEU A 1 84 ? -10.035 24.818 5.439 1.00 57.69 84 LEU A CA 1
ATOM 694 C C . LEU A 1 84 ? -11.148 25.778 5.867 1.00 57.69 84 LEU A C 1
ATOM 696 O O . LEU A 1 84 ? -12.211 25.324 6.264 1.00 57.69 84 LEU A O 1
ATOM 700 N N . THR A 1 85 ? -10.948 27.088 5.725 1.00 58.56 85 THR A N 1
ATOM 701 C CA . THR A 1 85 ? -11.959 28.107 6.030 1.00 58.56 85 THR A CA 1
ATOM 702 C C . THR A 1 85 ? -13.188 27.935 5.144 1.00 58.56 85 THR A C 1
ATOM 704 O O . THR A 1 85 ? -14.303 27.914 5.656 1.00 58.56 85 THR A O 1
ATOM 707 N N . LYS A 1 86 ? -13.003 27.721 3.835 1.00 68.44 86 LYS A N 1
ATOM 708 C CA . LYS A 1 86 ? -14.107 27.418 2.914 1.00 68.44 86 LYS A CA 1
ATOM 709 C C . LYS A 1 86 ? -14.833 26.125 3.301 1.00 68.44 86 LYS A C 1
ATOM 711 O O . LYS A 1 86 ? -16.053 26.103 3.365 1.00 68.44 86 LYS A O 1
ATOM 716 N N . HIS A 1 87 ? -14.084 25.071 3.617 1.00 60.44 87 HIS A N 1
ATOM 717 C CA . HIS A 1 87 ? -14.635 23.775 4.009 1.00 60.44 87 HIS A CA 1
ATOM 718 C C . HIS A 1 87 ? -15.427 23.840 5.323 1.00 60.44 87 HIS A C 1
ATOM 720 O O . HIS A 1 87 ? -16.495 23.249 5.436 1.00 60.44 87 HIS A O 1
ATOM 726 N N . VAL A 1 88 ? -14.929 24.592 6.306 1.00 57.91 88 VAL A N 1
ATOM 727 C CA . VAL A 1 88 ? -15.608 24.848 7.581 1.00 57.91 88 VAL A CA 1
ATOM 728 C C . VAL A 1 88 ? -16.890 25.651 7.341 1.00 57.91 88 VAL A C 1
ATOM 730 O O . VAL A 1 88 ? -17.944 25.261 7.832 1.00 57.91 88 VAL A O 1
ATOM 733 N N . LEU A 1 89 ? -16.844 26.720 6.543 1.00 65.88 89 LEU A N 1
ATOM 734 C CA . LEU A 1 89 ? -18.038 27.502 6.197 1.00 65.88 89 LEU A CA 1
ATOM 735 C C . LEU A 1 89 ? -19.122 26.646 5.521 1.00 65.88 89 LEU A C 1
ATOM 737 O O . LEU A 1 89 ? -20.288 26.742 5.906 1.00 65.88 89 LEU A O 1
ATOM 741 N N . ASP A 1 90 ? -18.724 25.770 4.593 1.00 63.53 90 ASP A N 1
ATOM 742 C CA . ASP A 1 90 ? -19.626 24.844 3.900 1.00 63.53 90 ASP A CA 1
ATOM 743 C C . ASP A 1 90 ? -20.251 23.816 4.863 1.00 63.53 90 ASP A C 1
ATOM 745 O O . ASP A 1 90 ? -21.454 23.568 4.799 1.00 63.53 90 ASP A O 1
ATOM 749 N N . ILE A 1 91 ? -19.468 23.249 5.794 1.00 56.78 91 ILE A N 1
ATOM 750 C CA . ILE A 1 91 ? -19.968 22.287 6.795 1.00 56.78 91 ILE A CA 1
ATOM 751 C C . ILE A 1 91 ? -20.985 22.941 7.734 1.00 56.78 91 ILE A C 1
ATOM 753 O O . ILE A 1 91 ? -22.041 22.371 7.994 1.00 56.78 91 ILE A O 1
ATOM 757 N N . PHE A 1 92 ? -20.673 24.132 8.245 1.00 56.22 92 PHE A N 1
ATOM 758 C CA . PHE A 1 92 ? -21.500 24.812 9.245 1.00 56.22 92 PHE A CA 1
ATOM 759 C C . PHE A 1 92 ? -22.615 25.673 8.626 1.00 56.22 92 PHE A C 1
ATOM 761 O O . PHE A 1 92 ? -23.342 26.338 9.363 1.00 56.22 92 PHE A O 1
ATOM 768 N N . LYS A 1 93 ? -22.752 25.682 7.290 1.00 65.94 93 LYS A N 1
ATOM 769 C CA . LYS A 1 93 ? -23.709 26.507 6.528 1.00 65.94 93 LYS A CA 1
ATOM 770 C C . LYS A 1 93 ? -23.708 27.992 6.934 1.00 65.94 93 LYS A C 1
ATOM 772 O O . LYS A 1 93 ? -24.756 28.637 6.957 1.00 65.94 93 LYS A O 1
ATOM 777 N N . LYS A 1 94 ? -22.541 28.555 7.269 1.00 56.81 94 LYS A N 1
ATOM 778 C CA . LYS A 1 94 ? -22.397 29.969 7.671 1.00 56.81 94 LYS A CA 1
ATOM 779 C C . LYS A 1 94 ? -21.919 30.825 6.497 1.00 56.81 94 LYS A C 1
ATOM 781 O O . LYS A 1 94 ? -21.083 30.385 5.717 1.00 56.81 94 LYS A O 1
ATOM 786 N N . GLN A 1 95 ? -22.418 32.061 6.390 1.00 46.47 95 GLN A N 1
ATOM 787 C CA . GLN A 1 95 ? -21.998 33.012 5.345 1.00 46.47 95 GLN A CA 1
ATOM 788 C C . GLN A 1 95 ? -20.727 33.802 5.712 1.00 46.47 95 GLN A C 1
ATOM 790 O O . GLN A 1 95 ? -19.965 34.159 4.818 1.00 46.47 95 GLN A O 1
ATOM 795 N N . THR A 1 96 ? -20.463 34.052 7.001 1.00 45.16 96 THR A N 1
ATOM 796 C CA . THR A 1 96 ? -19.298 34.818 7.489 1.00 45.16 96 THR A CA 1
ATOM 797 C C . THR A 1 96 ? -18.850 34.360 8.890 1.00 45.16 96 THR A C 1
ATOM 799 O O . THR A 1 96 ? -19.614 33.731 9.626 1.00 45.16 96 THR A O 1
ATOM 802 N N . ILE A 1 97 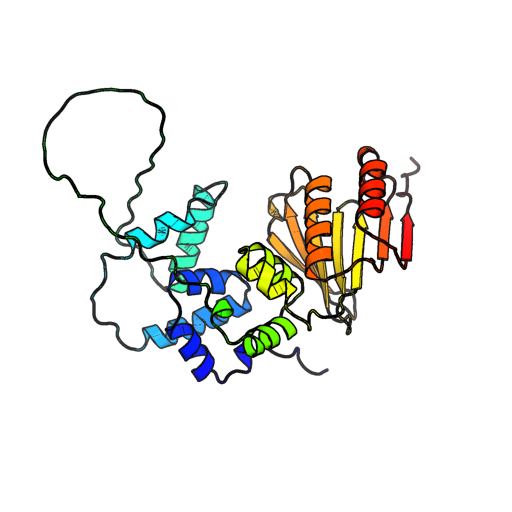? -17.596 34.659 9.263 1.00 46.38 97 ILE A N 1
ATOM 803 C CA . ILE A 1 97 ? -17.029 34.460 10.615 1.00 46.38 97 ILE A CA 1
ATOM 804 C C . ILE A 1 97 ? -16.821 35.844 11.247 1.00 46.38 97 ILE A C 1
ATOM 806 O O . ILE A 1 97 ? -16.216 36.706 10.617 1.00 46.38 97 ILE A O 1
ATOM 810 N N . ASN A 1 98 ? -17.300 36.060 12.479 1.00 37.53 98 ASN A N 1
ATOM 811 C CA . ASN A 1 98 ? -17.322 37.392 13.107 1.00 37.53 98 ASN A CA 1
ATOM 812 C C . ASN A 1 98 ? -15.985 37.838 13.732 1.00 37.53 98 ASN A C 1
ATOM 814 O O . ASN A 1 98 ? -15.786 39.034 13.914 1.00 37.53 98 ASN A O 1
ATOM 818 N N . TYR A 1 99 ? -15.058 36.926 14.052 1.00 35.22 99 TYR A N 1
ATOM 819 C CA . TYR A 1 99 ? -13.719 37.291 14.534 1.00 35.22 99 TYR A CA 1
ATOM 820 C C . TYR A 1 99 ? -12.730 36.125 14.400 1.00 35.22 99 TYR A C 1
ATOM 822 O O . TYR A 1 99 ? -13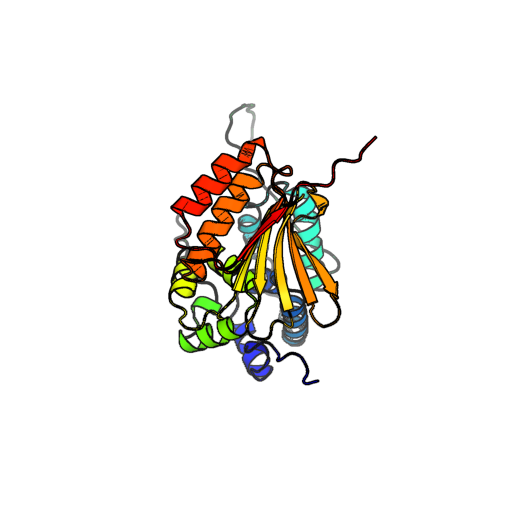.061 34.992 14.746 1.00 35.22 99 TYR A O 1
ATOM 830 N N . LEU A 1 100 ? -11.512 36.398 13.920 1.00 38.28 100 LEU A N 1
ATOM 831 C CA . LEU A 1 100 ? -10.416 35.427 13.855 1.00 38.28 100 LEU A CA 1
ATOM 832 C C . LEU A 1 100 ? -9.075 36.166 14.018 1.00 38.28 100 LEU A C 1
ATOM 834 O O . LEU A 1 100 ? -8.728 37.002 13.190 1.00 38.28 100 LEU A O 1
ATOM 838 N N . SER A 1 101 ? -8.340 35.882 15.095 1.00 34.50 101 SER A N 1
ATOM 839 C CA . SER A 1 101 ? -7.050 36.509 15.433 1.00 34.50 101 SER A CA 1
ATOM 840 C C . SER A 1 101 ? -5.939 35.454 15.472 1.00 34.50 101 SER A C 1
ATOM 842 O O . SER A 1 101 ? -6.179 34.317 15.882 1.00 34.50 101 SER A O 1
ATOM 844 N N . MET A 1 102 ? -4.732 35.822 15.031 1.00 33.47 102 MET A N 1
ATOM 845 C CA . MET A 1 102 ? -3.565 34.939 14.965 1.00 33.47 102 MET A CA 1
ATOM 846 C C . MET A 1 102 ? -2.331 35.652 15.534 1.00 33.47 102 MET A C 1
ATOM 848 O O . MET A 1 102 ? -1.974 36.729 15.068 1.00 33.47 102 MET A O 1
ATOM 852 N N . THR A 1 103 ? -1.652 35.034 16.502 1.00 32.97 103 THR A N 1
ATOM 853 C CA . THR A 1 103 ? -0.300 35.414 16.940 1.00 32.97 103 THR A CA 1
ATOM 854 C C . THR A 1 103 ? 0.685 34.322 16.529 1.00 32.97 103 THR A C 1
ATOM 856 O O . THR A 1 103 ? 0.472 33.142 16.813 1.00 32.97 103 THR A O 1
ATOM 859 N N . MET A 1 104 ? 1.743 34.705 15.809 1.00 29.14 104 MET A N 1
ATOM 860 C CA . MET A 1 104 ? 2.835 33.807 15.426 1.00 29.14 104 MET A CA 1
ATOM 861 C C . MET A 1 104 ? 4.017 34.029 16.368 1.00 29.14 104 MET A C 1
ATOM 863 O O . MET A 1 104 ? 4.588 35.114 16.369 1.00 29.14 104 MET A O 1
ATOM 867 N N . ASP A 1 105 ? 4.387 33.011 17.145 1.00 29.94 105 ASP A N 1
ATOM 868 C CA . ASP A 1 105 ? 5.678 32.985 17.837 1.00 29.94 105 ASP A CA 1
ATOM 869 C C . ASP A 1 105 ? 6.748 32.500 16.855 1.00 29.94 105 ASP A C 1
ATOM 871 O O . ASP A 1 105 ? 6.711 31.356 16.395 1.00 29.94 105 ASP A O 1
ATOM 875 N N . ALA A 1 106 ? 7.699 33.375 16.535 1.00 33.44 106 ALA A N 1
ATOM 876 C CA . ALA A 1 106 ? 8.947 33.024 15.876 1.00 33.44 106 ALA A CA 1
ATOM 877 C C . ALA A 1 106 ? 10.096 33.467 16.785 1.00 33.44 106 ALA A C 1
ATOM 879 O O . ALA A 1 106 ? 10.338 34.654 16.979 1.00 33.44 106 ALA A O 1
ATOM 880 N N . SER A 1 107 ? 10.798 32.499 17.362 1.00 34.47 107 SER A N 1
ATOM 881 C CA . SER A 1 107 ? 12.030 32.713 18.111 1.00 34.47 107 SER A CA 1
ATOM 882 C C . SER A 1 107 ? 13.192 33.014 17.154 1.00 34.47 107 SER A C 1
ATOM 884 O O . SER A 1 107 ? 13.771 32.065 16.634 1.00 34.47 107 SER A O 1
ATOM 886 N N . VAL A 1 108 ? 13.514 34.295 16.925 1.00 30.02 108 VAL A N 1
ATOM 887 C CA . VAL A 1 108 ? 14.875 34.875 16.792 1.00 30.02 108 VAL A CA 1
ATOM 888 C C . VAL A 1 108 ? 14.760 36.382 17.083 1.00 30.02 108 VAL A C 1
ATOM 890 O O . VAL A 1 108 ? 13.937 37.067 16.481 1.00 30.02 108 VAL A O 1
ATOM 893 N N . ASP A 1 109 ? 15.578 36.879 18.011 1.00 28.34 109 ASP A N 1
ATOM 894 C CA . ASP A 1 109 ? 15.613 38.260 18.502 1.00 28.34 109 ASP A CA 1
ATOM 895 C C . ASP A 1 109 ? 15.928 39.320 17.428 1.00 28.34 109 ASP A C 1
ATOM 897 O O . ASP A 1 109 ? 16.930 39.217 16.726 1.00 28.34 109 ASP A O 1
ATOM 901 N N . PHE A 1 110 ? 15.148 40.407 17.409 1.00 24.42 110 PHE A N 1
ATOM 902 C CA . PHE A 1 110 ? 15.629 41.777 17.174 1.00 24.42 110 PHE A CA 1
ATOM 903 C C . PHE A 1 110 ? 14.758 42.757 17.980 1.00 24.42 110 PHE A C 1
ATOM 905 O O . PHE A 1 110 ? 13.544 42.834 17.798 1.00 24.42 110 PHE A O 1
ATOM 912 N N . PHE A 1 111 ? 15.391 43.493 18.896 1.00 24.67 111 PHE A N 1
ATOM 913 C CA . PHE A 1 111 ? 14.772 44.498 19.764 1.00 24.67 111 PHE A CA 1
ATOM 914 C C . PHE A 1 111 ? 14.505 45.819 19.030 1.00 24.67 111 PHE A C 1
ATOM 916 O O . PHE A 1 111 ? 15.400 46.345 18.375 1.00 24.67 111 PHE A O 1
ATOM 923 N N . PHE A 1 112 ? 13.352 46.436 19.303 1.00 23.16 112 PHE A N 1
ATOM 924 C CA . PHE A 1 112 ? 13.261 47.875 19.575 1.00 23.16 112 PHE A CA 1
ATOM 925 C C . PHE A 1 112 ? 12.292 48.105 20.746 1.00 23.16 112 PHE A C 1
ATOM 927 O O . PHE A 1 112 ? 11.155 47.641 20.736 1.00 23.16 112 PHE A O 1
ATOM 934 N N . ILE A 1 113 ? 12.784 48.794 21.779 1.00 27.30 113 ILE A N 1
ATOM 935 C CA . ILE A 1 113 ? 12.066 49.217 22.992 1.00 27.30 113 ILE A CA 1
ATOM 936 C C . ILE A 1 113 ? 11.494 50.624 22.764 1.00 27.30 113 ILE A C 1
ATOM 938 O O . ILE A 1 113 ? 12.241 51.463 22.266 1.00 27.30 113 ILE A O 1
ATOM 942 N N . ALA A 1 114 ? 10.238 50.883 23.178 1.00 25.59 114 ALA A N 1
ATOM 943 C CA . ALA A 1 114 ? 9.759 52.002 24.039 1.00 25.59 114 ALA A CA 1
ATOM 944 C C . ALA A 1 114 ? 8.189 52.044 24.071 1.00 25.59 114 ALA A C 1
ATOM 946 O O . ALA A 1 114 ? 7.570 51.389 23.238 1.00 25.59 114 ALA A O 1
ATOM 947 N N . PRO A 1 115 ? 7.506 52.699 25.044 1.00 36.31 115 PRO A N 1
ATOM 948 C CA . PRO A 1 115 ? 6.794 51.992 26.121 1.00 36.31 115 PRO A CA 1
ATOM 949 C C . PRO A 1 115 ? 5.316 52.423 26.335 1.00 36.31 115 PRO A C 1
ATOM 951 O O . PRO A 1 115 ? 4.881 53.444 25.814 1.00 36.31 115 PRO A O 1
ATOM 954 N N . LEU A 1 116 ? 4.604 51.674 27.200 1.00 28.06 116 LEU A N 1
ATOM 955 C CA . LEU A 1 116 ? 3.585 52.092 28.202 1.00 28.06 116 LEU A CA 1
ATOM 956 C C . LEU A 1 116 ? 2.300 51.233 28.218 1.00 28.06 116 LEU A C 1
ATOM 958 O O . LEU A 1 116 ? 1.345 51.491 27.492 1.00 28.06 116 LEU A O 1
ATOM 962 N N . SER A 1 117 ? 2.251 50.272 29.149 1.00 34.12 117 SER A N 1
ATOM 963 C CA . SER A 1 117 ? 1.246 50.128 30.236 1.00 34.12 117 SER A CA 1
ATOM 964 C C . SER A 1 117 ? 0.980 48.650 30.614 1.00 34.12 117 SER A C 1
ATOM 966 O O . SER A 1 117 ? 1.245 47.764 29.802 1.00 34.12 117 SER A O 1
ATOM 968 N N . PRO A 1 118 ? 0.573 48.361 31.873 1.00 46.31 118 PRO A N 1
ATOM 969 C CA . PRO A 1 118 ? 0.821 47.086 32.558 1.00 46.31 118 PRO A CA 1
ATOM 970 C C . PRO A 1 118 ? -0.444 46.225 32.778 1.00 46.31 118 PRO A C 1
ATOM 972 O O . PRO A 1 118 ? -1.554 46.686 32.535 1.00 46.31 118 PRO A O 1
ATOM 975 N N . PHE A 1 119 ? -0.244 45.028 33.361 1.00 31.48 119 PHE A N 1
ATOM 976 C CA . PHE A 1 119 ? -1.236 44.049 33.871 1.00 31.48 119 PHE A CA 1
ATOM 977 C C . PHE A 1 119 ? -1.826 43.119 32.782 1.00 31.48 119 PHE A C 1
ATOM 979 O O . PHE A 1 119 ? -2.282 43.583 31.753 1.00 31.48 119 PHE A O 1
ATOM 986 N N . LEU A 1 120 ? -1.834 41.782 32.867 1.00 32.00 120 LEU A N 1
ATOM 987 C CA . LEU A 1 120 ? -1.866 40.829 33.981 1.00 32.00 120 LEU A CA 1
ATOM 988 C C . LEU A 1 120 ? -0.995 39.598 33.667 1.00 32.00 120 LEU A C 1
ATOM 990 O O . LEU A 1 120 ? -1.028 39.061 32.561 1.00 32.00 120 LEU A O 1
ATOM 994 N N . SER A 1 121 ? -0.278 39.114 34.681 1.00 37.53 121 SER A N 1
ATOM 995 C CA . SER A 1 121 ? 0.310 37.774 34.704 1.00 37.53 121 SER A CA 1
ATOM 996 C C . SER A 1 121 ? -0.819 36.738 34.686 1.00 37.53 121 SER A C 1
ATOM 998 O O . SER A 1 121 ? -1.589 36.660 35.643 1.00 37.53 121 SER A O 1
ATOM 1000 N N . ILE A 1 122 ? -0.951 35.973 33.600 1.00 36.44 122 ILE A N 1
ATOM 1001 C CA . ILE A 1 122 ? -1.778 34.763 33.592 1.00 36.44 122 ILE A CA 1
ATOM 1002 C C . ILE A 1 122 ? -0.862 33.616 33.993 1.00 36.44 122 ILE A C 1
ATOM 1004 O O . ILE A 1 122 ? 0.046 33.231 33.259 1.00 36.44 122 ILE A O 1
ATOM 1008 N N . ASP A 1 123 ? -1.111 33.107 35.191 1.00 34.81 123 ASP A N 1
ATOM 1009 C CA . ASP A 1 123 ? -0.500 31.909 35.739 1.00 34.81 123 ASP A CA 1
ATOM 1010 C C . ASP A 1 123 ? -0.803 30.712 34.817 1.00 34.81 123 ASP A C 1
ATOM 1012 O O . ASP A 1 123 ? -1.932 30.219 34.733 1.00 34.81 123 ASP A O 1
ATOM 1016 N N . CYS A 1 124 ? 0.203 30.263 34.063 1.00 36.03 124 CYS A N 1
ATOM 1017 C CA . CYS A 1 124 ? 0.132 29.084 33.202 1.00 36.03 124 CYS A CA 1
ATOM 1018 C C . CYS A 1 124 ? 0.235 27.801 34.042 1.00 36.03 124 CYS A C 1
ATOM 1020 O O . CYS A 1 124 ? 1.143 26.994 33.865 1.00 36.03 124 CYS A O 1
ATOM 1022 N N . SER A 1 125 ? -0.731 27.593 34.935 1.00 41.88 125 SER A N 1
ATOM 1023 C CA . SER A 1 125 ? -0.938 26.346 35.678 1.00 41.88 125 SER A CA 1
ATOM 1024 C C . SER A 1 125 ? -2.301 25.732 35.333 1.00 41.88 125 SER A C 1
ATOM 1026 O O . SER A 1 125 ? -3.057 25.278 36.190 1.00 41.88 125 SER A O 1
ATOM 1028 N N . SER A 1 126 ? -2.661 25.713 34.043 1.00 42.50 126 SER A N 1
ATOM 1029 C CA . SER A 1 126 ? -3.763 24.856 33.595 1.00 42.50 126 SER A CA 1
ATOM 1030 C C . SER A 1 126 ? -3.209 23.456 33.334 1.00 42.50 126 SER A C 1
ATOM 1032 O O . SER A 1 126 ? -2.472 23.214 32.379 1.00 42.50 126 SER A O 1
ATOM 1034 N N . LYS A 1 127 ? -3.539 22.515 34.227 1.00 45.38 127 LYS A N 1
ATOM 1035 C CA . LYS A 1 127 ? -3.427 21.078 33.950 1.00 45.38 127 LYS A CA 1
ATOM 1036 C C . LYS A 1 127 ? -4.140 20.809 32.624 1.00 45.38 127 LYS A C 1
ATOM 1038 O O . LYS A 1 127 ? -5.362 20.882 32.560 1.00 45.38 127 LYS A O 1
ATOM 1043 N N . MET A 1 128 ? -3.383 20.531 31.566 1.00 37.06 128 MET A N 1
ATOM 1044 C CA . MET A 1 128 ? -3.969 20.092 30.306 1.00 37.06 128 MET A CA 1
ATOM 1045 C C . MET A 1 128 ? -4.580 18.705 30.500 1.00 37.06 128 MET A C 1
ATOM 1047 O O . MET A 1 128 ? -3.873 17.758 30.850 1.00 37.06 128 MET A O 1
ATOM 1051 N N . ASP A 1 129 ? -5.877 18.582 30.226 1.00 48.28 129 ASP A N 1
ATOM 1052 C CA . ASP A 1 129 ? -6.505 17.277 30.069 1.00 48.28 129 ASP A CA 1
ATOM 1053 C C . ASP A 1 129 ? -5.836 16.527 28.904 1.00 48.28 129 ASP A C 1
ATOM 1055 O O . ASP A 1 129 ? -5.583 17.116 27.840 1.00 48.28 129 ASP A O 1
ATOM 1059 N N . PRO A 1 130 ? -5.532 15.228 29.066 1.00 52.75 130 PRO A N 1
ATOM 1060 C CA . PRO A 1 130 ? -4.920 14.451 28.004 1.00 52.75 130 PRO A CA 1
ATOM 1061 C C . PRO A 1 130 ? -5.833 14.432 26.764 1.00 52.75 130 PRO A C 1
ATOM 1063 O O . PRO A 1 130 ? -7.061 14.369 26.891 1.00 52.75 130 PRO A O 1
ATOM 1066 N N . PRO A 1 131 ? -5.260 14.485 25.545 1.00 54.00 131 PRO A N 1
ATOM 1067 C CA . PRO A 1 131 ? -6.037 14.488 24.314 1.00 54.00 131 PRO A CA 1
ATOM 1068 C C . PRO A 1 131 ? -6.968 13.273 24.263 1.00 54.00 131 PRO A C 1
ATOM 1070 O O . PRO A 1 131 ? -6.537 12.126 24.397 1.00 54.00 131 PRO A O 1
ATOM 1073 N N . LYS A 1 132 ? -8.262 13.548 24.076 1.00 58.03 132 LYS A N 1
ATOM 1074 C CA . LYS A 1 132 ? -9.309 12.531 24.004 1.00 58.03 132 LYS A CA 1
ATOM 1075 C C . LYS A 1 132 ? -8.992 11.535 22.869 1.00 58.03 132 LYS A C 1
ATOM 1077 O O . LYS A 1 132 ? -8.672 11.965 21.761 1.00 58.03 132 LYS A O 1
ATOM 1082 N N . PRO A 1 133 ? -9.041 10.213 23.119 1.00 56.06 133 PRO A N 1
ATOM 1083 C CA . PRO A 1 133 ? -8.643 9.216 22.130 1.00 56.06 133 PRO A CA 1
ATOM 1084 C C . PRO A 1 133 ? -9.638 9.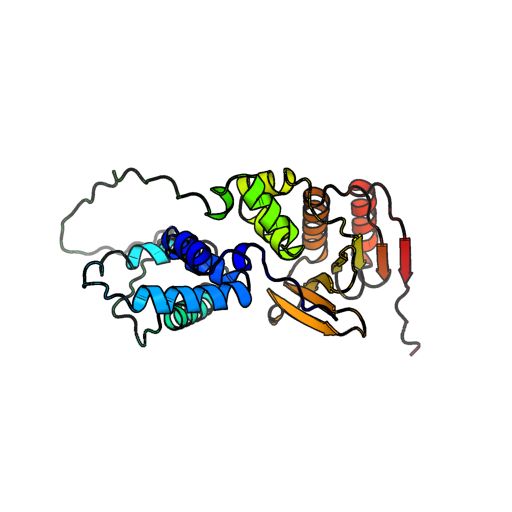143 20.968 1.00 56.06 133 PRO A C 1
ATOM 1086 O O . PRO A 1 133 ? -10.845 9.267 21.188 1.00 56.06 133 PRO A O 1
ATOM 1089 N N . PHE A 1 134 ? -9.105 8.885 19.767 1.00 58.53 134 PHE A N 1
ATOM 1090 C CA . PHE A 1 134 ? -9.833 8.796 18.497 1.00 58.53 134 PHE A CA 1
ATOM 1091 C C . PHE A 1 134 ? -11.040 7.836 18.610 1.00 58.53 134 PHE A C 1
ATOM 1093 O O . PHE A 1 134 ? -10.882 6.747 19.169 1.00 58.53 134 PHE A O 1
ATOM 1100 N N . PRO A 1 135 ? -12.227 8.172 18.083 1.00 67.88 135 PRO A N 1
ATOM 1101 C CA . PRO A 1 135 ? -13.481 7.492 18.440 1.00 67.88 135 PRO A CA 1
ATOM 1102 C C . PRO A 1 135 ? -13.552 6.020 18.042 1.00 67.88 135 PRO A C 1
ATOM 1104 O O . PRO A 1 135 ? -13.980 5.187 18.837 1.00 67.88 135 PRO A O 1
ATOM 1107 N N . ILE A 1 136 ? -13.035 5.677 16.855 1.00 71.94 136 ILE A N 1
ATOM 1108 C CA . ILE A 1 136 ? -12.896 4.276 16.426 1.00 71.94 136 ILE A CA 1
ATOM 1109 C C . ILE A 1 136 ? -12.087 3.471 17.449 1.00 71.94 136 ILE A C 1
ATOM 1111 O O . ILE A 1 136 ? -12.410 2.322 17.711 1.00 71.94 136 ILE A O 1
ATOM 1115 N N . LEU A 1 137 ? -11.081 4.073 18.091 1.00 77.81 137 LEU A N 1
ATOM 1116 C CA . LEU A 1 137 ? -10.222 3.390 19.064 1.00 77.81 137 LEU A CA 1
ATOM 1117 C C . LEU A 1 137 ? -10.899 3.178 20.429 1.00 77.81 137 LEU A C 1
ATOM 1119 O O . LEU A 1 137 ? -10.278 2.570 21.305 1.00 77.81 137 LEU A O 1
ATOM 1123 N N . ARG A 1 138 ? -12.111 3.713 20.635 1.00 81.69 138 ARG A N 1
ATOM 1124 C CA . ARG A 1 138 ? -12.943 3.473 21.827 1.00 81.69 138 ARG A CA 1
ATOM 1125 C C . ARG A 1 138 ? -13.949 2.349 21.622 1.00 81.69 138 ARG A C 1
ATOM 1127 O O . ARG A 1 138 ? -14.509 1.865 22.601 1.00 81.69 138 ARG A O 1
ATOM 1134 N N . LEU A 1 139 ? -14.197 1.963 20.373 1.00 82.88 139 LEU A N 1
ATOM 1135 C CA . LEU A 1 139 ? -15.087 0.856 20.077 1.00 82.88 139 LEU A CA 1
ATOM 1136 C C . LEU A 1 139 ? -14.492 -0.448 20.634 1.00 82.88 139 LEU A C 1
ATOM 1138 O O . LEU A 1 139 ? -13.267 -0.609 20.648 1.00 82.88 139 LEU A O 1
ATOM 1142 N N . PRO A 1 140 ? -15.334 -1.402 21.067 1.00 87.88 140 PRO A N 1
ATOM 1143 C CA . PRO A 1 140 ? -14.877 -2.752 21.360 1.00 87.88 140 PRO A CA 1
ATOM 1144 C C . PRO A 1 140 ? -14.123 -3.333 20.161 1.00 87.88 140 PRO A C 1
ATOM 1146 O O . PRO A 1 140 ? -14.497 -3.083 19.014 1.00 87.88 140 PRO A O 1
ATOM 1149 N N . PHE A 1 141 ? -13.093 -4.142 20.416 1.00 86.50 141 PHE A N 1
ATOM 1150 C CA . PHE A 1 141 ? -12.223 -4.687 19.366 1.00 86.50 141 PHE A CA 1
ATOM 1151 C C . PHE A 1 141 ? -13.006 -5.352 18.221 1.00 86.50 141 PHE A C 1
ATOM 1153 O O . PHE A 1 141 ? -12.713 -5.099 17.057 1.00 86.50 141 PHE A O 1
ATOM 1160 N N . LEU A 1 142 ? -14.065 -6.105 18.543 1.00 86.88 142 LEU A N 1
ATOM 1161 C CA . LEU A 1 142 ? -14.941 -6.748 17.554 1.00 86.88 142 LEU A CA 1
ATOM 1162 C C . LEU A 1 142 ? -15.635 -5.745 16.618 1.00 86.88 142 LEU A C 1
ATOM 1164 O O . LEU A 1 142 ? -15.758 -5.995 15.423 1.00 86.88 142 LEU A O 1
ATOM 1168 N N . ALA A 1 143 ? -16.061 -4.589 17.132 1.00 86.75 143 ALA A N 1
ATOM 1169 C CA . ALA A 1 143 ? -16.675 -3.550 16.309 1.00 86.75 143 ALA A CA 1
ATOM 1170 C C . ALA A 1 143 ? -15.642 -2.874 15.392 1.00 86.75 143 ALA A C 1
ATOM 1172 O O . ALA A 1 143 ? -15.952 -2.565 14.243 1.00 86.75 143 ALA A O 1
ATOM 1173 N N . ILE A 1 144 ? -14.404 -2.688 15.868 1.00 86.88 144 ILE A N 1
ATOM 1174 C CA . ILE A 1 144 ? -13.298 -2.201 15.030 1.00 86.88 144 ILE A CA 1
ATOM 1175 C C . ILE A 1 144 ? -12.997 -3.211 13.920 1.00 86.88 144 ILE A C 1
ATOM 1177 O O . ILE A 1 144 ? -12.861 -2.825 12.763 1.00 86.88 144 ILE A O 1
ATOM 1181 N N . GLU A 1 145 ? -12.941 -4.500 14.248 1.00 86.75 145 GLU A N 1
ATOM 1182 C CA . GLU A 1 145 ? -12.680 -5.561 13.276 1.00 86.75 145 GLU A CA 1
ATOM 1183 C C . GLU A 1 145 ? -13.738 -5.586 12.161 1.00 86.75 145 GLU A C 1
ATOM 1185 O O . GLU A 1 145 ? -13.388 -5.664 10.983 1.00 86.75 145 GLU A O 1
ATOM 1190 N N . GLU A 1 146 ? -15.023 -5.424 12.497 1.00 85.56 146 GLU A N 1
ATOM 1191 C CA . GLU A 1 146 ? -16.092 -5.294 11.498 1.00 85.56 146 GLU A CA 1
ATOM 1192 C C . GLU A 1 146 ? -15.916 -4.073 10.591 1.00 85.56 146 GLU A C 1
ATOM 1194 O O . GLU A 1 146 ? -16.110 -4.177 9.380 1.00 85.56 146 GLU A O 1
ATOM 1199 N N . VAL A 1 147 ? -15.498 -2.926 11.137 1.00 85.44 147 VAL A N 1
ATOM 1200 C CA . VAL A 1 147 ? -15.183 -1.736 10.332 1.00 85.44 147 VAL A CA 1
ATOM 1201 C C . VAL A 1 147 ? -14.038 -2.031 9.355 1.00 85.44 147 VAL A C 1
ATOM 1203 O O . VAL A 1 147 ? -14.157 -1.725 8.168 1.00 85.44 147 VAL A O 1
ATOM 1206 N N . PHE A 1 148 ? -12.972 -2.688 9.817 1.00 85.31 148 PHE A N 1
ATOM 1207 C CA . PHE A 1 148 ? -11.811 -3.040 8.994 1.00 85.31 148 PHE A CA 1
ATOM 1208 C C . PHE A 1 148 ? -12.149 -3.997 7.846 1.00 85.31 148 PHE A C 1
ATOM 1210 O O . PHE A 1 148 ? -11.593 -3.850 6.759 1.00 85.31 148 PHE A O 1
ATOM 1217 N N . LYS A 1 149 ? -13.099 -4.925 8.032 1.00 82.06 149 LYS A N 1
ATOM 1218 C CA . LYS A 1 149 ? -13.563 -5.839 6.965 1.00 82.06 149 LYS A CA 1
ATOM 1219 C C . LYS A 1 149 ? -14.134 -5.114 5.747 1.00 82.06 149 LYS A C 1
ATOM 1221 O O . LYS A 1 149 ? -14.189 -5.692 4.663 1.00 82.06 149 LYS A O 1
ATOM 1226 N N . ALA A 1 150 ? -14.593 -3.882 5.923 1.00 80.25 150 ALA A N 1
ATOM 1227 C CA . ALA A 1 150 ? -15.174 -3.085 4.854 1.00 80.25 150 ALA A CA 1
ATOM 1228 C C . ALA A 1 150 ? -14.320 -1.890 4.432 1.00 80.25 150 ALA A C 1
ATOM 1230 O O . ALA A 1 150 ? -14.676 -1.221 3.463 1.00 80.25 150 ALA A O 1
ATOM 1231 N N . MET A 1 151 ? -13.223 -1.622 5.142 1.00 84.12 151 MET A N 1
ATOM 1232 C CA . MET A 1 151 ? -12.280 -0.587 4.753 1.00 84.12 151 MET A CA 1
ATOM 1233 C C . MET A 1 151 ? -11.484 -1.020 3.523 1.00 84.12 151 MET A C 1
ATOM 1235 O O . MET A 1 151 ? -11.036 -2.164 3.388 1.00 84.12 151 MET A O 1
ATOM 1239 N N . HIS A 1 152 ? -11.261 -0.066 2.630 1.00 81.88 152 HIS A N 1
ATOM 1240 C CA . HIS A 1 152 ? -10.346 -0.238 1.513 1.00 81.88 152 HIS A CA 1
ATOM 1241 C 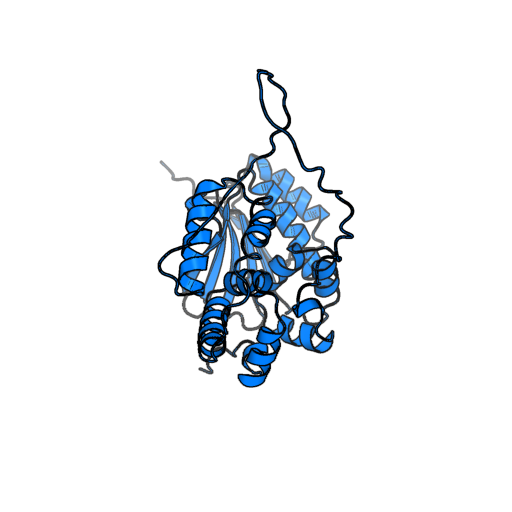C . HIS A 1 152 ? -8.887 -0.308 2.005 1.00 81.88 152 HIS A C 1
ATOM 1243 O O . HIS A 1 152 ? -8.568 0.251 3.058 1.00 81.88 152 HIS A O 1
ATOM 1249 N N . PRO A 1 153 ? -7.961 -0.910 1.229 1.00 86.31 153 PRO A N 1
ATOM 1250 C CA . PRO A 1 153 ? -6.542 -0.978 1.595 1.00 86.31 153 PRO A CA 1
ATOM 1251 C C . PRO A 1 153 ? -5.960 0.380 1.992 1.00 86.31 153 PRO A C 1
ATOM 1253 O O . PRO A 1 153 ? -5.218 0.485 2.959 1.00 86.31 153 PRO A O 1
ATOM 1256 N N . PHE A 1 154 ? -6.338 1.434 1.270 1.00 84.44 154 PHE A N 1
ATOM 1257 C CA . PHE A 1 154 ? -5.863 2.790 1.521 1.00 84.44 154 PHE A CA 1
ATOM 1258 C C . PHE A 1 154 ? -6.343 3.355 2.851 1.00 84.44 154 PHE A C 1
ATOM 1260 O O . PHE A 1 154 ? -5.582 4.016 3.546 1.00 84.44 154 PHE A O 1
ATOM 1267 N N . GLU A 1 155 ? -7.591 3.080 3.225 1.00 86.38 155 GLU A N 1
ATOM 1268 C CA . GLU A 1 155 ? -8.142 3.518 4.506 1.00 86.38 155 GLU A CA 1
ATOM 1269 C C . GLU A 1 155 ? -7.422 2.810 5.654 1.00 86.38 155 GLU A C 1
ATOM 1271 O O . GLU A 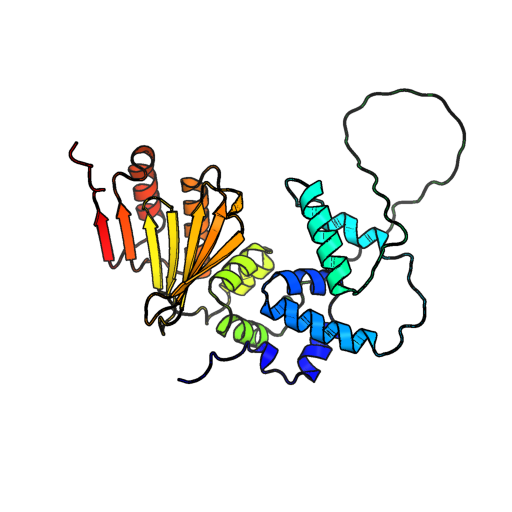1 155 ? -7.060 3.459 6.631 1.00 86.38 155 GLU A O 1
ATOM 1276 N N . ILE A 1 156 ? -7.123 1.515 5.494 1.00 89.94 156 ILE A N 1
ATOM 1277 C CA . ILE A 1 156 ? -6.343 0.726 6.458 1.00 89.94 156 ILE A CA 1
ATOM 1278 C C . ILE A 1 156 ? -4.923 1.293 6.601 1.00 89.94 156 ILE A C 1
ATOM 1280 O O . ILE A 1 156 ? -4.464 1.543 7.718 1.00 89.94 156 ILE A O 1
ATOM 1284 N N . ILE A 1 157 ? -4.230 1.541 5.484 1.00 89.94 157 ILE A N 1
ATOM 1285 C CA . ILE A 1 157 ? -2.874 2.103 5.494 1.00 89.94 157 ILE A CA 1
ATOM 1286 C C . ILE A 1 157 ? -2.881 3.500 6.121 1.00 89.94 157 ILE A C 1
ATOM 1288 O O . ILE A 1 157 ? -2.140 3.738 7.074 1.00 89.94 157 ILE A O 1
ATOM 1292 N N . ASN A 1 158 ? -3.747 4.402 5.661 1.00 89.06 158 ASN A N 1
ATOM 1293 C CA . ASN A 1 158 ? -3.832 5.758 6.200 1.00 89.06 158 ASN A CA 1
ATOM 1294 C C . ASN A 1 158 ? -4.147 5.735 7.696 1.00 89.06 158 ASN A C 1
ATOM 1296 O O . ASN A 1 158 ? -3.482 6.420 8.467 1.00 89.06 158 ASN A O 1
ATOM 1300 N N . PHE A 1 159 ? -5.095 4.898 8.131 1.00 90.19 159 PHE A N 1
ATOM 1301 C CA . PHE A 1 159 ? -5.417 4.735 9.545 1.00 90.19 159 PHE A CA 1
ATOM 1302 C C . PHE A 1 159 ? -4.205 4.277 10.359 1.00 90.19 159 PHE A C 1
ATOM 1304 O O . PHE A 1 159 ? -3.919 4.835 11.422 1.00 90.19 159 PHE A O 1
ATOM 1311 N N . SER A 1 160 ? -3.444 3.307 9.850 1.00 92.31 160 SER A N 1
ATOM 1312 C CA . SER A 1 160 ? -2.232 2.831 10.518 1.00 92.31 160 SER A CA 1
ATOM 1313 C C . SER A 1 160 ? -1.149 3.911 10.651 1.00 92.31 160 SER A C 1
ATOM 1315 O O . SER A 1 160 ? -0.392 3.890 11.616 1.00 92.31 160 SER A O 1
ATOM 1317 N N . MET A 1 161 ? -1.111 4.893 9.746 1.00 89.25 161 MET A N 1
ATOM 1318 C CA . MET A 1 161 ? -0.163 6.012 9.796 1.00 89.25 161 MET A CA 1
ATOM 1319 C C . MET A 1 161 ? -0.566 7.131 10.773 1.00 89.25 161 MET A C 1
ATOM 1321 O O . MET A 1 161 ? 0.272 7.964 11.105 1.00 89.25 161 MET A O 1
ATOM 1325 N N . ILE A 1 162 ? -1.808 7.155 11.280 1.00 88.62 162 ILE A N 1
ATOM 1326 C CA . ILE A 1 162 ? -2.293 8.225 12.178 1.00 88.62 162 ILE A CA 1
ATOM 1327 C C . ILE A 1 162 ? -1.515 8.273 13.503 1.00 88.62 162 ILE A C 1
ATOM 1329 O O . ILE A 1 162 ? -1.245 9.348 14.036 1.00 88.62 162 ILE A O 1
ATOM 1333 N N . SER A 1 163 ? -1.212 7.119 14.104 1.00 87.25 163 SER A N 1
ATOM 1334 C CA . SER A 1 163 ? -0.587 7.042 15.428 1.00 87.25 163 SER A CA 1
ATOM 1335 C C . SER A 1 163 ? 0.001 5.658 15.704 1.00 87.25 163 SER A C 1
ATOM 1337 O O . SER A 1 163 ? -0.384 4.664 15.091 1.00 87.25 163 SER A O 1
ATOM 1339 N N . LYS A 1 164 ? 0.851 5.548 16.733 1.00 89.38 164 LYS A N 1
ATOM 1340 C CA . LYS A 1 164 ? 1.341 4.241 17.209 1.00 89.38 164 LYS A CA 1
ATOM 1341 C C . LYS A 1 164 ? 0.196 3.311 17.635 1.00 89.38 164 LYS A C 1
ATOM 1343 O O . LYS A 1 164 ? 0.252 2.111 17.388 1.00 89.38 164 LYS A O 1
ATOM 1348 N N . ARG A 1 165 ? -0.859 3.863 18.250 1.00 88.25 165 ARG A N 1
ATOM 1349 C CA . ARG A 1 165 ? -2.022 3.088 18.708 1.00 88.25 165 ARG A CA 1
ATOM 1350 C C . ARG A 1 165 ? -2.839 2.545 17.535 1.00 88.25 165 ARG A C 1
ATOM 1352 O O . ARG A 1 165 ? -3.213 1.378 17.561 1.00 88.25 165 ARG A O 1
ATOM 1359 N N . SER A 1 166 ? -3.098 3.360 16.512 1.00 90.38 166 SER A N 1
ATOM 1360 C CA . SER A 1 166 ? -3.808 2.908 15.308 1.00 90.38 166 SER A CA 1
ATOM 1361 C C . SER A 1 166 ? -2.992 1.892 14.508 1.00 90.38 166 SER A C 1
ATOM 1363 O O . SER A 1 166 ? -3.567 0.905 14.043 1.00 90.38 166 SER A O 1
ATOM 1365 N N . LYS A 1 167 ? -1.662 2.056 14.424 1.00 92.25 167 LYS A N 1
ATOM 1366 C CA . LYS A 1 167 ? -0.760 1.030 13.879 1.00 92.25 167 LYS A CA 1
ATOM 1367 C C . LYS A 1 167 ? -0.889 -0.289 14.642 1.00 92.25 167 LYS A C 1
ATOM 1369 O O . LYS A 1 167 ? -1.173 -1.309 14.026 1.00 92.25 167 LYS A O 1
ATOM 1374 N N . GLY A 1 168 ? -0.777 -0.264 15.974 1.00 91.62 168 GLY A N 1
ATOM 1375 C CA . GLY A 1 168 ? -0.909 -1.464 16.809 1.00 91.62 168 GLY A CA 1
ATOM 1376 C C . GLY A 1 168 ? -2.253 -2.175 16.639 1.00 91.62 168 GLY A C 1
ATOM 1377 O O . GLY A 1 168 ? -2.286 -3.389 16.468 1.00 91.62 168 GLY A O 1
ATOM 1378 N N . ILE A 1 169 ? -3.357 -1.424 16.598 1.00 90.00 169 ILE A N 1
ATOM 1379 C CA . ILE A 1 169 ? -4.691 -1.986 16.344 1.00 90.00 169 ILE A CA 1
ATOM 1380 C C . ILE A 1 169 ? -4.772 -2.609 14.951 1.00 90.00 169 ILE A C 1
ATOM 1382 O O . ILE A 1 169 ? -5.220 -3.743 14.829 1.00 90.00 169 ILE A O 1
ATOM 1386 N N . THR A 1 170 ? -4.279 -1.921 13.919 1.00 90.94 170 THR A N 1
ATOM 1387 C CA . THR A 1 170 ? -4.236 -2.455 12.549 1.00 90.94 170 THR A CA 1
ATOM 1388 C C . THR A 1 170 ? -3.451 -3.765 12.488 1.00 90.94 170 THR A C 1
ATOM 1390 O O . THR A 1 170 ? -3.913 -4.737 11.900 1.00 90.94 170 THR A O 1
ATOM 1393 N N . MET A 1 171 ? -2.299 -3.829 13.160 1.00 88.88 171 MET A N 1
ATOM 1394 C CA . MET A 1 171 ? -1.483 -5.041 13.241 1.00 88.88 171 MET A CA 1
ATOM 1395 C C . MET A 1 171 ? -2.160 -6.171 14.026 1.00 88.88 171 MET A C 1
ATOM 1397 O O . MET A 1 171 ? -1.854 -7.337 13.793 1.00 88.88 171 MET A O 1
ATOM 1401 N N . GLN A 1 172 ? -3.072 -5.879 14.952 1.00 87.25 172 GLN A N 1
ATOM 1402 C CA . GLN A 1 172 ? -3.828 -6.906 15.676 1.00 87.25 172 GLN A CA 1
ATOM 1403 C C . GLN A 1 172 ? -4.989 -7.476 14.858 1.00 87.25 172 GLN A C 1
ATOM 1405 O O . GLN A 1 172 ? -5.450 -8.575 15.162 1.00 87.25 172 GLN A O 1
ATOM 1410 N N . MET A 1 173 ? -5.432 -6.787 13.802 1.00 83.50 173 MET A N 1
ATOM 1411 C CA . MET A 1 173 ? -6.537 -7.266 12.976 1.00 83.50 173 MET A CA 1
ATOM 1412 C C . MET A 1 173 ? -6.164 -8.577 12.281 1.00 83.50 173 MET A C 1
ATOM 1414 O O . MET A 1 173 ? -5.157 -8.689 11.573 1.00 83.50 173 MET A O 1
ATOM 1418 N N . SER A 1 174 ? -6.991 -9.593 12.516 1.00 68.12 174 SER A N 1
ATOM 1419 C CA . SER A 1 174 ? -6.855 -10.917 11.907 1.00 68.12 174 SER A CA 1
ATOM 1420 C C . SER A 1 174 ? -7.472 -10.966 10.504 1.00 68.12 174 SER A C 1
ATOM 1422 O O . SER A 1 174 ? -7.067 -11.773 9.669 1.00 68.12 174 SER A O 1
ATOM 1424 N N . VAL A 1 175 ? -8.416 -10.056 10.232 1.00 60.72 175 VAL A N 1
ATOM 1425 C CA . VAL A 1 175 ? -9.265 -10.051 9.031 1.00 60.72 175 VAL A CA 1
ATOM 1426 C C . VAL A 1 175 ? -8.831 -9.014 8.002 1.00 60.72 175 VAL A C 1
ATOM 1428 O O . VAL A 1 175 ? -9.634 -8.609 7.162 1.00 60.72 175 VAL A O 1
ATOM 1431 N N . CYS A 1 176 ? -7.563 -8.586 8.022 1.00 60.25 176 CYS A N 1
ATOM 1432 C CA . CYS A 1 176 ? -7.019 -7.867 6.873 1.00 60.25 176 CYS A CA 1
ATOM 1433 C C . CYS A 1 176 ? -7.310 -8.711 5.620 1.00 60.25 176 CYS A C 1
ATOM 1435 O O . CYS A 1 176 ? -6.927 -9.887 5.582 1.00 60.25 176 CYS A O 1
ATOM 1437 N N . PRO A 1 177 ? -8.040 -8.170 4.626 1.00 61.81 177 PRO A N 1
ATOM 1438 C CA . PRO A 1 177 ? -8.390 -8.936 3.443 1.00 61.81 177 PRO A CA 1
ATOM 1439 C C . PRO A 1 177 ? -7.123 -9.514 2.821 1.00 61.81 177 PRO A C 1
ATOM 1441 O O . PRO A 1 177 ? -6.061 -8.889 2.870 1.00 61.81 177 PRO A O 1
ATOM 1444 N N . ARG A 1 178 ? -7.226 -10.721 2.251 1.00 74.88 178 ARG A N 1
ATOM 1445 C CA . ARG A 1 178 ? -6.131 -11.346 1.499 1.00 74.88 178 ARG A CA 1
ATOM 1446 C C . ARG A 1 178 ? -5.916 -10.559 0.210 1.00 74.88 178 ARG A C 1
ATOM 1448 O O . ARG A 1 178 ? -6.332 -10.988 -0.860 1.00 74.88 178 ARG A O 1
ATOM 1455 N N . TYR A 1 179 ? -5.326 -9.379 0.338 1.00 86.06 179 TYR A N 1
ATOM 1456 C CA . TYR A 1 179 ? -4.943 -8.564 -0.789 1.00 86.06 179 TYR A CA 1
ATOM 1457 C C . TYR A 1 179 ? -3.757 -9.233 -1.478 1.00 86.06 179 TYR A C 1
ATOM 1459 O O . TYR A 1 179 ? -2.813 -9.699 -0.823 1.00 86.06 179 TYR A O 1
ATOM 1467 N N . SER A 1 180 ? -3.842 -9.304 -2.800 1.00 89.06 180 SER A N 1
ATOM 1468 C CA . SER A 1 180 ? -2.665 -9.477 -3.638 1.00 89.06 180 SER A CA 1
ATOM 1469 C C . SER A 1 180 ? -1.924 -8.144 -3.678 1.00 89.06 180 SER A C 1
ATOM 1471 O O . SER A 1 180 ? -2.570 -7.103 -3.830 1.00 89.06 180 SER A O 1
ATOM 1473 N N . ILE A 1 181 ? -0.605 -8.176 -3.490 1.00 92.38 181 ILE A N 1
ATOM 1474 C CA . ILE A 1 181 ? 0.247 -6.985 -3.575 1.00 92.38 181 ILE A CA 1
ATOM 1475 C C . ILE A 1 181 ? 1.057 -7.075 -4.863 1.00 92.38 181 ILE A C 1
ATOM 1477 O O . ILE A 1 181 ? 1.815 -8.030 -5.057 1.00 92.38 181 ILE A O 1
ATOM 1481 N N . GLU A 1 182 ? 0.900 -6.068 -5.718 1.00 94.38 182 GLU A N 1
ATOM 1482 C CA . GLU A 1 182 ? 1.686 -5.898 -6.937 1.00 94.38 182 GLU A CA 1
ATOM 1483 C C . GLU A 1 182 ? 2.524 -4.624 -6.853 1.00 94.38 182 GLU A C 1
ATOM 1485 O O . GLU A 1 182 ? 2.034 -3.563 -6.461 1.00 94.38 182 GLU A O 1
ATOM 1490 N N . LEU A 1 183 ? 3.787 -4.729 -7.244 1.00 95.31 183 LEU A N 1
ATOM 1491 C CA . LEU A 1 183 ? 4.707 -3.608 -7.350 1.00 95.31 183 LEU A CA 1
ATOM 1492 C C . LEU A 1 183 ? 4.893 -3.250 -8.822 1.00 95.31 183 LEU A C 1
ATOM 1494 O O . LEU A 1 183 ? 5.164 -4.123 -9.650 1.00 95.31 183 LEU A O 1
ATOM 1498 N N . HIS A 1 184 ? 4.740 -1.967 -9.141 1.00 93.12 184 HIS A N 1
ATOM 1499 C CA . HIS A 1 184 ? 4.886 -1.436 -10.493 1.00 93.12 184 HIS A CA 1
ATOM 1500 C C . HIS A 1 184 ? 6.006 -0.400 -10.520 1.00 93.12 184 HIS A C 1
ATOM 1502 O O . HIS A 1 184 ? 5.936 0.604 -9.815 1.00 93.12 184 HIS A O 1
ATOM 1508 N N . ILE A 1 185 ? 7.020 -0.645 -11.343 1.00 92.88 185 ILE A N 1
ATOM 1509 C CA . ILE A 1 185 ? 8.167 0.236 -11.565 1.00 92.88 185 ILE A CA 1
ATOM 1510 C C . ILE A 1 185 ? 8.216 0.509 -13.069 1.00 92.88 185 ILE A C 1
ATOM 1512 O O . ILE A 1 185 ? 8.857 -0.214 -13.822 1.00 92.88 185 ILE A O 1
ATOM 1516 N N . HIS A 1 186 ? 7.457 1.499 -13.524 1.00 89.06 186 HIS A N 1
ATOM 1517 C CA . HIS A 1 186 ? 7.445 1.942 -14.923 1.00 89.06 186 HIS A CA 1
ATOM 1518 C C . HIS A 1 186 ? 7.886 3.408 -14.962 1.00 89.06 186 HIS A C 1
ATOM 1520 O O . HIS A 1 186 ? 8.767 3.786 -14.206 1.00 89.06 186 HIS A O 1
ATOM 1526 N N . GLU A 1 187 ? 7.242 4.267 -15.753 1.00 86.44 187 GLU A N 1
ATOM 1527 C CA . GLU A 1 187 ? 7.439 5.728 -15.685 1.00 86.44 187 GLU A CA 1
ATOM 1528 C C . GLU A 1 187 ? 7.083 6.322 -14.306 1.00 86.44 187 GLU A C 1
ATOM 1530 O O . GLU A 1 187 ? 7.492 7.427 -13.961 1.00 86.44 187 GLU A O 1
ATOM 1535 N N . SER A 1 188 ? 6.311 5.584 -13.503 1.00 91.38 188 SER A N 1
ATOM 1536 C CA . SER A 1 188 ? 6.003 5.901 -12.109 1.00 91.38 188 SER A CA 1
ATOM 1537 C C . SER A 1 188 ? 6.163 4.666 -11.224 1.00 91.38 188 SER A C 1
ATOM 1539 O O . SER A 1 188 ? 6.078 3.525 -11.691 1.00 91.38 188 SER A O 1
ATOM 1541 N N . LEU A 1 189 ? 6.394 4.913 -9.933 1.00 94.75 189 LEU A N 1
ATOM 1542 C CA . LEU A 1 189 ? 6.479 3.884 -8.901 1.00 94.75 189 LEU A CA 1
ATOM 1543 C C . LEU A 1 189 ? 5.117 3.706 -8.247 1.00 94.75 189 LEU A C 1
ATOM 1545 O O . LEU A 1 189 ? 4.516 4.678 -7.787 1.00 94.75 189 LEU A O 1
ATOM 1549 N N . GLY A 1 190 ? 4.634 2.473 -8.163 1.00 94.75 190 GLY A N 1
ATOM 1550 C CA . GLY A 1 190 ? 3.335 2.199 -7.576 1.00 94.75 190 GLY A CA 1
ATOM 1551 C C . GLY A 1 190 ? 3.251 0.893 -6.808 1.00 94.75 190 GLY A C 1
ATOM 1552 O O . GLY A 1 190 ? 4.014 -0.045 -7.034 1.00 94.75 190 GLY A O 1
ATOM 1553 N N . ILE A 1 191 ? 2.288 0.850 -5.891 1.00 95.31 191 ILE A N 1
ATOM 1554 C CA . ILE A 1 191 ? 1.875 -0.353 -5.168 1.00 95.31 191 ILE A CA 1
ATOM 1555 C C . ILE A 1 191 ? 0.392 -0.547 -5.412 1.00 95.31 191 ILE A C 1
ATOM 1557 O O . ILE A 1 191 ? -0.409 0.333 -5.092 1.00 95.31 191 ILE A O 1
ATOM 1561 N N . ARG A 1 192 ? 0.015 -1.696 -5.961 1.00 93.12 192 ARG A N 1
ATOM 1562 C CA . ARG A 1 192 ? -1.373 -2.072 -6.195 1.00 93.12 192 ARG A CA 1
ATOM 1563 C C . ARG A 1 192 ? -1.806 -3.157 -5.220 1.00 93.12 192 ARG A C 1
ATOM 1565 O O . ARG A 1 192 ? -1.115 -4.148 -5.015 1.00 93.12 192 ARG A O 1
ATOM 1572 N N . PHE A 1 193 ? -2.999 -2.975 -4.673 1.00 91.88 193 PHE A N 1
ATOM 1573 C CA . PHE A 1 193 ? -3.697 -3.924 -3.821 1.00 91.88 193 PHE A CA 1
ATOM 1574 C C . PHE A 1 193 ? -4.923 -4.444 -4.569 1.00 91.88 193 PHE A C 1
ATOM 1576 O O . PHE A 1 193 ? -5.817 -3.661 -4.910 1.00 91.88 193 PHE A O 1
ATOM 1583 N N . LEU A 1 194 ? -4.986 -5.753 -4.816 1.00 87.62 194 LEU A N 1
ATOM 1584 C CA . LEU A 1 194 ? -6.155 -6.394 -5.424 1.00 87.62 194 LEU A CA 1
ATOM 1585 C C . LEU A 1 194 ? -6.894 -7.216 -4.373 1.00 87.62 194 LEU A C 1
ATOM 1587 O O . LEU A 1 194 ? -6.314 -8.104 -3.748 1.00 87.62 194 LEU A O 1
ATOM 1591 N N . GLY A 1 195 ? -8.177 -6.911 -4.170 1.00 79.88 195 GLY A N 1
ATOM 1592 C CA . GLY A 1 195 ? -9.050 -7.698 -3.298 1.00 79.88 195 GLY A CA 1
ATOM 1593 C C . GLY A 1 195 ? -9.389 -9.067 -3.894 1.00 79.88 195 GLY A C 1
ATOM 1594 O O . GLY A 1 195 ? -9.251 -9.288 -5.093 1.00 79.88 195 GLY A O 1
ATOM 1595 N N . THR A 1 196 ? -9.909 -9.975 -3.068 1.00 67.56 196 THR A N 1
ATOM 1596 C CA . THR A 1 196 ? -10.237 -11.367 -3.444 1.00 67.56 196 THR A CA 1
ATOM 1597 C C . THR A 1 196 ? -11.296 -11.514 -4.536 1.00 67.56 196 THR A C 1
ATOM 1599 O O . THR A 1 196 ? -11.350 -12.552 -5.185 1.00 67.56 196 THR A O 1
ATOM 1602 N N . LYS A 1 197 ? -12.146 -10.503 -4.741 1.00 68.25 197 LYS A N 1
ATOM 1603 C CA . LYS A 1 197 ? -13.129 -10.475 -5.837 1.00 68.25 197 LYS A CA 1
ATOM 1604 C C . LYS A 1 197 ? -12.648 -9.699 -7.063 1.00 68.25 197 LYS A C 1
ATOM 1606 O O . LYS A 1 197 ? -13.365 -9.655 -8.051 1.00 68.25 197 LYS A O 1
ATOM 1611 N N . SER A 1 198 ? -11.475 -9.069 -6.977 1.00 65.81 198 SER A N 1
ATOM 1612 C CA . SER A 1 198 ? -10.800 -8.281 -8.018 1.00 65.81 198 SER A CA 1
ATOM 1613 C C . SER A 1 198 ? -11.589 -7.129 -8.661 1.00 65.81 198 SER A C 1
ATOM 1615 O O . SER A 1 198 ? -10.971 -6.323 -9.333 1.00 65.81 198 SER A O 1
ATOM 1617 N N . GLU A 1 199 ? -12.889 -6.952 -8.402 1.00 76.94 199 GLU A N 1
ATOM 1618 C CA . GLU A 1 199 ? -13.735 -5.893 -8.988 1.00 76.94 199 GLU A CA 1
ATOM 1619 C C . GLU A 1 199 ? -13.163 -4.475 -8.830 1.00 76.94 199 GLU A C 1
ATOM 1621 O O . GLU A 1 199 ? -13.367 -3.625 -9.696 1.00 76.94 199 GLU A O 1
ATOM 1626 N N . VAL A 1 200 ? -12.431 -4.223 -7.739 1.00 78.25 200 VAL A N 1
ATOM 1627 C CA . VAL A 1 200 ? -11.737 -2.956 -7.497 1.00 78.25 200 VAL A CA 1
ATOM 1628 C C . VAL A 1 200 ? -10.281 -3.226 -7.131 1.00 78.25 200 VAL A C 1
ATOM 1630 O O . VAL A 1 200 ? -9.999 -3.938 -6.160 1.00 78.25 200 VAL A O 1
ATOM 1633 N N . SER A 1 201 ? -9.360 -2.624 -7.882 1.00 87.56 201 SER A N 1
ATOM 1634 C CA . SER A 1 201 ? -7.947 -2.527 -7.523 1.00 87.56 201 SER A CA 1
ATOM 1635 C C . SER A 1 201 ? -7.627 -1.131 -7.012 1.00 87.56 201 SER A C 1
ATOM 1637 O O . SER A 1 201 ? -8.124 -0.130 -7.521 1.00 87.56 201 SER A O 1
ATOM 1639 N N . CYS A 1 202 ? -6.770 -1.068 -6.003 1.00 89.06 202 CYS A N 1
ATOM 1640 C CA . CYS A 1 202 ? -6.358 0.170 -5.363 1.00 89.06 202 CYS A CA 1
ATOM 1641 C C . CYS A 1 202 ? -4.850 0.340 -5.567 1.00 89.06 202 CYS A C 1
ATOM 1643 O O . CYS A 1 202 ? -4.079 -0.423 -4.995 1.00 89.06 202 CYS A O 1
ATOM 1645 N N . SER A 1 203 ? -4.422 1.320 -6.362 1.00 92.06 203 SER A N 1
ATOM 1646 C CA . SER A 1 203 ? -3.008 1.654 -6.574 1.00 92.06 203 SER A CA 1
ATOM 1647 C C . SER A 1 203 ? -2.592 2.960 -5.891 1.00 92.06 203 SER A C 1
ATOM 1649 O O . SER A 1 203 ? -3.170 4.008 -6.156 1.00 92.06 203 SER A O 1
ATOM 1651 N N . TYR A 1 204 ? -1.563 2.923 -5.047 1.00 92.50 204 TYR A N 1
ATOM 1652 C CA . TYR A 1 204 ? -0.803 4.124 -4.689 1.00 92.50 204 TYR A CA 1
ATOM 1653 C C . TYR A 1 204 ? 0.253 4.363 -5.759 1.00 92.50 204 TYR A C 1
ATOM 1655 O O . TYR A 1 204 ? 0.979 3.430 -6.094 1.00 92.50 204 TYR A O 1
ATOM 1663 N N . VAL A 1 205 ? 0.331 5.582 -6.290 1.00 94.69 205 VAL A N 1
ATOM 1664 C CA . VAL A 1 205 ? 1.249 5.941 -7.378 1.00 94.69 205 VAL A CA 1
ATOM 1665 C C . VAL A 1 205 ? 2.033 7.190 -6.988 1.00 94.69 205 VAL A C 1
ATOM 1667 O O . VAL A 1 205 ? 1.444 8.235 -6.703 1.00 94.69 205 VAL A O 1
ATOM 1670 N N . MET A 1 206 ? 3.359 7.088 -6.978 1.00 94.44 206 MET A N 1
ATOM 1671 C CA . MET A 1 206 ? 4.243 8.233 -6.793 1.00 94.44 206 MET A CA 1
ATOM 1672 C C . MET A 1 206 ? 4.247 9.088 -8.057 1.00 94.44 206 MET A C 1
ATOM 1674 O O . MET A 1 206 ? 4.345 8.573 -9.170 1.00 94.44 206 MET A O 1
ATOM 1678 N N . THR A 1 207 ? 4.147 10.401 -7.883 1.00 92.06 207 THR A N 1
ATOM 1679 C CA . THR A 1 207 ? 4.115 11.374 -8.978 1.00 92.06 207 THR A CA 1
ATOM 1680 C C . THR A 1 207 ? 5.081 12.521 -8.711 1.00 92.06 207 THR A C 1
ATOM 1682 O O . THR A 1 207 ? 5.229 12.979 -7.579 1.00 92.06 207 THR A O 1
ATOM 1685 N N . SER A 1 208 ? 5.716 13.023 -9.767 1.00 89.00 208 SER A N 1
ATOM 1686 C CA . SER A 1 208 ? 6.493 14.267 -9.740 1.00 89.00 208 SER A CA 1
ATOM 1687 C C . SER A 1 208 ? 5.616 15.513 -9.926 1.00 89.00 208 SER A C 1
ATOM 1689 O O . SER A 1 208 ? 6.068 16.628 -9.681 1.00 89.00 208 SER A O 1
ATOM 1691 N N . ASN A 1 209 ? 4.352 15.347 -10.331 1.00 91.50 209 ASN A N 1
ATOM 1692 C CA . ASN A 1 209 ? 3.391 16.441 -10.429 1.00 91.50 209 ASN A CA 1
ATOM 1693 C C . ASN A 1 209 ? 2.737 16.703 -9.062 1.00 91.50 209 ASN A C 1
ATOM 1695 O O . ASN A 1 209 ? 1.959 15.879 -8.575 1.00 91.50 209 ASN A O 1
ATOM 1699 N N . ASN A 1 210 ? 3.034 17.859 -8.466 1.00 91.75 210 ASN A N 1
ATOM 1700 C CA . ASN A 1 210 ? 2.496 18.286 -7.173 1.00 91.75 210 ASN A CA 1
ATOM 1701 C C . ASN A 1 210 ? 0.985 18.568 -7.196 1.00 91.75 210 ASN A C 1
ATOM 1703 O O . ASN A 1 210 ? 0.329 18.406 -6.172 1.00 91.75 210 ASN A O 1
ATOM 1707 N N . GLU A 1 211 ? 0.417 18.940 -8.343 1.00 93.12 211 GLU A N 1
ATOM 1708 C CA . GLU A 1 211 ? -1.022 19.192 -8.504 1.00 93.12 211 GLU A CA 1
ATOM 1709 C C . GLU A 1 211 ? -1.847 17.906 -8.391 1.00 93.12 211 GLU A C 1
ATOM 1711 O O . GLU A 1 211 ? -3.047 17.938 -8.117 1.00 93.12 211 GLU A O 1
ATOM 1716 N N . MET A 1 212 ? -1.199 16.759 -8.596 1.00 91.25 212 MET A N 1
ATOM 1717 C CA . MET A 1 212 ? -1.817 15.446 -8.474 1.00 91.25 212 MET A CA 1
ATOM 1718 C C . MET A 1 212 ? -1.779 14.913 -7.038 1.00 91.25 212 MET A C 1
ATOM 1720 O O . MET A 1 212 ? -2.373 13.870 -6.783 1.00 91.25 212 MET A O 1
ATOM 1724 N N . ASP A 1 213 ? -1.123 15.592 -6.094 1.00 92.12 213 ASP A N 1
ATOM 1725 C CA . ASP A 1 213 ? -0.996 15.102 -4.720 1.00 92.12 213 ASP A CA 1
ATOM 1726 C C . ASP A 1 213 ? -2.360 14.904 -4.040 1.00 92.12 213 ASP A C 1
ATOM 1728 O O . ASP A 1 213 ? -3.221 15.785 -4.037 1.00 92.12 213 ASP A O 1
ATOM 1732 N N . GLY A 1 214 ? -2.576 13.712 -3.482 1.00 86.81 214 GLY A N 1
ATOM 1733 C CA . GLY A 1 214 ? -3.835 13.307 -2.860 1.00 86.81 214 GLY A CA 1
ATOM 1734 C C . GLY A 1 214 ? -4.992 13.099 -3.841 1.00 86.81 214 GLY A C 1
ATOM 1735 O O . GLY A 1 214 ? -6.087 12.714 -3.419 1.00 86.81 214 GLY A O 1
ATOM 1736 N N . ARG A 1 215 ? -4.790 13.323 -5.148 1.00 91.06 215 ARG A N 1
ATOM 1737 C CA . ARG A 1 215 ? -5.841 13.132 -6.146 1.00 91.06 215 ARG A CA 1
ATOM 1738 C C . ARG A 1 215 ? -6.163 11.650 -6.270 1.00 91.06 215 ARG A C 1
ATOM 1740 O O . ARG A 1 215 ? -5.279 10.809 -6.431 1.00 91.06 215 ARG A O 1
ATOM 1747 N N . VAL A 1 216 ? -7.459 11.353 -6.258 1.00 90.06 216 VAL A N 1
ATOM 1748 C CA . VAL A 1 216 ? -7.984 10.017 -6.531 1.00 90.06 216 VAL A CA 1
ATOM 1749 C C . VAL A 1 216 ? -8.562 9.999 -7.937 1.00 90.06 216 VAL A C 1
ATOM 1751 O O . VAL A 1 216 ? -9.458 10.785 -8.250 1.00 90.06 216 VAL A O 1
ATOM 1754 N N . VAL A 1 217 ? -8.048 9.112 -8.782 1.00 91.50 217 VAL A N 1
ATOM 1755 C CA . VAL A 1 217 ? -8.545 8.894 -10.143 1.00 91.50 217 VAL A CA 1
ATOM 1756 C C . VAL A 1 217 ? -9.043 7.466 -10.248 1.00 91.50 217 VAL A C 1
ATOM 1758 O O . VAL A 1 217 ? -8.315 6.525 -9.944 1.00 91.50 217 VAL A O 1
ATOM 1761 N N . GLU A 1 218 ? -10.286 7.313 -10.684 1.00 90.19 218 GLU A N 1
ATOM 1762 C CA . GLU A 1 218 ? -10.862 6.014 -11.007 1.00 90.19 218 GLU A CA 1
ATOM 1763 C C . GLU A 1 218 ? -10.849 5.827 -12.517 1.00 90.19 218 GLU A C 1
ATOM 1765 O O . GLU A 1 218 ? -11.214 6.726 -13.274 1.00 90.19 218 GLU A O 1
ATOM 1770 N N . THR A 1 219 ? -10.386 4.667 -12.958 1.00 86.50 219 THR A N 1
ATOM 1771 C CA . THR A 1 219 ? -10.349 4.287 -14.365 1.00 86.50 219 THR A CA 1
ATOM 1772 C C . THR A 1 219 ? -11.065 2.960 -14.521 1.00 86.50 219 THR A C 1
ATOM 1774 O O . THR A 1 219 ? -10.749 1.993 -13.827 1.00 86.50 219 THR A O 1
ATOM 1777 N N . ASP A 1 220 ? -12.038 2.928 -15.426 1.00 83.56 220 ASP A N 1
ATOM 1778 C CA . ASP A 1 220 ? -12.722 1.702 -15.805 1.00 83.56 220 ASP A CA 1
ATOM 1779 C C . ASP A 1 220 ? -11.826 0.905 -16.765 1.00 83.56 220 ASP A C 1
ATOM 1781 O O . ASP A 1 220 ? -11.430 1.389 -17.827 1.00 83.56 220 ASP A O 1
ATOM 1785 N N . CYS A 1 221 ? -11.466 -0.311 -16.365 1.00 74.56 221 CYS A N 1
ATOM 1786 C CA . CYS A 1 221 ? -10.720 -1.275 -17.166 1.00 74.56 221 CYS A CA 1
ATOM 1787 C C . CYS A 1 221 ? -11.632 -2.448 -17.578 1.00 74.56 221 CYS A C 1
ATOM 1789 O O . CYS A 1 221 ? -11.272 -3.626 -17.472 1.00 74.56 221 CYS A O 1
ATOM 1791 N N . GLY A 1 222 ? -12.852 -2.131 -18.015 1.00 79.12 222 GLY A N 1
ATOM 1792 C CA . GLY A 1 222 ? -13.855 -3.064 -18.515 1.00 79.12 222 GLY A CA 1
ATOM 1793 C C . GLY A 1 222 ? -14.664 -3.710 -17.393 1.00 79.12 222 GLY A C 1
ATOM 1794 O O . GLY A 1 222 ? -15.772 -3.292 -17.089 1.00 79.12 222 GLY A O 1
ATOM 1795 N N . ARG A 1 223 ? -14.141 -4.791 -16.799 1.00 72.31 223 ARG A N 1
ATOM 1796 C CA . ARG A 1 223 ? -14.806 -5.497 -15.675 1.00 72.31 223 ARG A CA 1
ATOM 1797 C C . ARG A 1 223 ? -14.253 -5.120 -14.297 1.00 72.31 223 ARG A C 1
ATOM 1799 O O . ARG A 1 223 ? -14.692 -5.681 -13.300 1.00 72.31 223 ARG A O 1
ATOM 1806 N N . HIS A 1 224 ? -13.268 -4.227 -14.256 1.00 80.62 224 HIS A N 1
ATOM 1807 C CA . HIS A 1 224 ? -12.493 -3.906 -13.061 1.00 80.62 224 HIS A CA 1
ATOM 1808 C C . HIS A 1 224 ? -12.322 -2.393 -12.965 1.00 80.62 224 HIS A C 1
ATOM 1810 O O . HIS A 1 224 ? -11.982 -1.748 -13.955 1.00 80.62 224 HIS A O 1
ATOM 1816 N N . ILE A 1 225 ? -12.516 -1.836 -11.773 1.00 84.94 225 ILE A N 1
ATOM 1817 C CA . ILE A 1 225 ? -12.268 -0.422 -11.495 1.00 84.94 225 ILE A CA 1
ATOM 1818 C C . ILE A 1 225 ? -10.878 -0.302 -10.882 1.00 84.94 225 ILE A C 1
ATOM 1820 O O . ILE A 1 225 ? -10.610 -0.878 -9.827 1.00 84.94 225 ILE A O 1
ATOM 1824 N N . ASN A 1 226 ? -10.002 0.478 -11.509 1.00 87.75 226 ASN A N 1
ATOM 1825 C CA . ASN A 1 226 ? -8.723 0.830 -10.913 1.00 87.75 226 ASN A CA 1
ATOM 1826 C C . ASN A 1 226 ? -8.811 2.206 -10.248 1.00 87.75 226 ASN A C 1
ATOM 1828 O O . ASN A 1 226 ? -9.056 3.207 -10.917 1.00 87.75 226 ASN A O 1
ATOM 1832 N N . ARG A 1 227 ? -8.595 2.259 -8.934 1.00 90.69 227 ARG A N 1
ATOM 1833 C CA . ARG A 1 227 ? -8.549 3.492 -8.147 1.00 90.69 227 ARG A CA 1
ATOM 1834 C C . ARG A 1 227 ? -7.096 3.838 -7.837 1.00 90.69 227 ARG A C 1
ATOM 1836 O O . ARG A 1 227 ? -6.472 3.206 -6.986 1.00 90.69 227 ARG A O 1
ATOM 1843 N N . ASN A 1 228 ? -6.585 4.869 -8.496 1.00 91.75 228 ASN A N 1
ATOM 1844 C CA . ASN A 1 228 ? -5.248 5.403 -8.278 1.00 91.75 228 ASN A CA 1
ATOM 1845 C C . ASN A 1 228 ? -5.299 6.552 -7.266 1.00 91.75 228 ASN A C 1
ATOM 1847 O O . ASN A 1 228 ? -6.061 7.500 -7.453 1.00 91.75 228 ASN A O 1
ATOM 1851 N N . VAL A 1 229 ? -4.476 6.483 -6.223 1.00 91.69 229 VAL A N 1
ATOM 1852 C CA . VAL A 1 229 ? -4.198 7.591 -5.304 1.00 91.69 229 VAL A CA 1
ATOM 1853 C C . VAL A 1 229 ? -2.794 8.081 -5.598 1.00 91.69 229 VAL A C 1
ATOM 1855 O O . VAL A 1 229 ? -1.820 7.343 -5.433 1.00 91.69 229 VAL A O 1
ATOM 1858 N N . PHE A 1 230 ? -2.700 9.321 -6.051 1.00 93.06 230 PHE A N 1
ATOM 1859 C CA . PHE A 1 230 ? -1.429 9.932 -6.393 1.00 93.06 230 PHE A CA 1
ATOM 1860 C C . PHE A 1 230 ? -0.809 10.588 -5.165 1.00 93.06 230 PHE A C 1
ATOM 1862 O O . PHE A 1 230 ? -1.489 11.283 -4.410 1.00 93.06 230 PHE A O 1
ATOM 1869 N N . LYS A 1 231 ? 0.487 10.361 -4.966 1.00 92.44 231 LYS A N 1
ATOM 1870 C CA . LYS A 1 231 ? 1.270 10.993 -3.908 1.00 92.44 231 LYS A CA 1
ATOM 1871 C C . LYS A 1 231 ? 2.449 11.716 -4.532 1.00 92.44 231 LYS A C 1
ATOM 1873 O O . LYS A 1 231 ? 3.269 11.096 -5.209 1.00 92.44 231 LYS A O 1
ATOM 1878 N N . TYR A 1 232 ? 2.523 13.020 -4.315 1.00 94.25 232 TYR A N 1
ATOM 1879 C CA . TYR A 1 232 ? 3.669 13.789 -4.761 1.00 94.25 232 TYR A CA 1
ATOM 1880 C C . TYR A 1 232 ? 4.895 13.454 -3.917 1.00 94.25 232 TYR A C 1
ATOM 1882 O O . TYR A 1 232 ? 4.825 13.438 -2.687 1.00 94.25 232 TYR A O 1
ATOM 1890 N N . SER A 1 233 ? 6.025 13.229 -4.580 1.00 93.19 233 SER A N 1
ATOM 1891 C CA . SER A 1 233 ? 7.306 13.031 -3.914 1.00 93.19 233 SER A CA 1
ATOM 1892 C C . SER A 1 233 ? 8.437 13.693 -4.693 1.00 93.19 233 SER A C 1
ATOM 1894 O O . SER A 1 233 ? 8.475 13.657 -5.923 1.00 93.19 233 SER A O 1
ATOM 1896 N N . LYS A 1 234 ? 9.369 14.301 -3.951 1.00 92.81 234 LYS A N 1
ATOM 1897 C CA . LYS A 1 234 ? 10.646 14.792 -4.492 1.00 92.81 234 LYS A CA 1
ATOM 1898 C C . LYS A 1 234 ? 11.698 13.689 -4.586 1.00 92.81 234 LYS A C 1
ATOM 1900 O O . LYS A 1 234 ? 12.647 13.839 -5.345 1.00 92.81 234 LYS A O 1
ATOM 1905 N N . ASP A 1 235 ? 11.521 12.630 -3.807 1.00 93.19 235 ASP A N 1
ATOM 1906 C CA . ASP A 1 235 ? 12.403 11.473 -3.736 1.00 93.19 235 ASP A CA 1
ATOM 1907 C C . ASP A 1 235 ? 11.555 10.196 -3.862 1.00 93.19 235 ASP A C 1
ATOM 1909 O O . ASP A 1 235 ? 11.287 9.490 -2.880 1.00 93.19 235 ASP A O 1
ATOM 1913 N N . PRO A 1 236 ? 11.011 9.949 -5.069 1.00 92.62 236 PRO A N 1
ATOM 1914 C CA . PRO A 1 236 ? 9.951 8.972 -5.258 1.00 92.62 236 PRO A CA 1
ATOM 1915 C C . PRO A 1 236 ? 10.421 7.546 -4.976 1.00 92.62 236 PRO A C 1
ATOM 1917 O O . PRO A 1 236 ? 9.602 6.731 -4.564 1.00 92.62 236 PRO A O 1
ATOM 1920 N N . VAL A 1 237 ? 11.710 7.241 -5.166 1.00 93.50 237 VAL A N 1
ATOM 1921 C CA . VAL A 1 237 ? 12.275 5.905 -4.936 1.00 93.50 237 VAL A CA 1
ATOM 1922 C C . VAL A 1 237 ? 12.317 5.588 -3.448 1.00 93.50 237 VAL A C 1
ATOM 1924 O O . VAL A 1 237 ? 11.775 4.563 -3.032 1.00 93.50 237 VAL A O 1
ATOM 1927 N N . ASP A 1 238 ? 12.911 6.457 -2.632 1.00 94.31 238 ASP A N 1
ATOM 1928 C CA . ASP A 1 238 ? 13.076 6.167 -1.208 1.00 94.31 238 ASP A CA 1
ATOM 1929 C C . ASP A 1 238 ? 11.755 6.288 -0.441 1.00 94.31 238 ASP A C 1
ATOM 1931 O O . ASP A 1 238 ? 11.453 5.441 0.404 1.00 94.31 238 ASP A O 1
ATOM 1935 N N . GLU A 1 239 ? 10.890 7.245 -0.797 1.00 94.69 239 GLU A N 1
ATOM 1936 C CA . GLU A 1 239 ? 9.532 7.287 -0.246 1.00 94.69 239 GLU A CA 1
ATOM 1937 C C . GLU A 1 239 ? 8.701 6.060 -0.648 1.00 94.69 239 GLU A C 1
ATOM 1939 O O . GLU A 1 239 ? 7.885 5.580 0.145 1.00 94.69 239 GLU A O 1
ATOM 1944 N N . TRP A 1 240 ? 8.890 5.531 -1.862 1.00 95.44 240 TRP A N 1
ATOM 1945 C CA . TRP A 1 240 ? 8.210 4.313 -2.303 1.00 95.44 240 TRP A CA 1
ATOM 1946 C C . TRP A 1 240 ? 8.702 3.081 -1.546 1.00 95.44 240 TRP A C 1
ATOM 1948 O O . TRP A 1 240 ? 7.867 2.280 -1.128 1.00 95.44 240 TRP A O 1
ATOM 1958 N N . LYS A 1 241 ? 10.010 2.952 -1.286 1.00 95.69 241 LYS A N 1
ATOM 1959 C CA . LYS A 1 241 ? 10.569 1.871 -0.452 1.00 95.69 241 LYS A CA 1
ATOM 1960 C C . LYS A 1 241 ? 9.991 1.891 0.964 1.00 95.69 241 LYS A C 1
ATOM 1962 O O . LYS A 1 241 ? 9.472 0.878 1.425 1.00 95.69 241 LYS A O 1
ATOM 1967 N N . GLN A 1 242 ? 9.989 3.056 1.618 1.00 94.94 242 GLN A N 1
ATOM 1968 C CA . GLN A 1 242 ? 9.402 3.218 2.956 1.00 94.94 242 GLN A CA 1
ATOM 1969 C C . GLN A 1 242 ? 7.912 2.858 2.966 1.00 94.94 242 GLN A C 1
ATOM 1971 O O . GLN A 1 242 ? 7.410 2.208 3.886 1.00 94.94 242 GLN A O 1
ATOM 1976 N N . PHE A 1 243 ? 7.189 3.263 1.921 1.00 94.00 243 PHE A N 1
ATOM 1977 C CA . PHE A 1 243 ? 5.781 2.926 1.776 1.00 94.00 243 PHE A CA 1
ATOM 1978 C C . PHE A 1 243 ? 5.562 1.422 1.547 1.00 94.00 243 PHE A C 1
ATOM 1980 O O . PHE A 1 243 ? 4.636 0.850 2.125 1.00 94.00 243 PHE A O 1
ATOM 1987 N N . CYS A 1 244 ? 6.426 0.770 0.761 1.00 94.56 244 CYS A N 1
ATOM 1988 C CA . CYS A 1 244 ? 6.425 -0.678 0.561 1.00 94.56 244 CYS A CA 1
ATOM 1989 C C . CYS A 1 244 ? 6.627 -1.425 1.879 1.00 94.56 244 CYS A C 1
ATOM 1991 O O . CYS A 1 244 ? 5.825 -2.301 2.193 1.00 94.56 244 CYS A O 1
ATOM 1993 N N . GLU A 1 245 ? 7.643 -1.066 2.668 1.00 94.88 245 GLU A N 1
ATOM 1994 C CA . GLU A 1 245 ? 7.912 -1.689 3.974 1.00 94.88 245 GLU A CA 1
ATOM 1995 C C . GLU A 1 245 ? 6.701 -1.589 4.893 1.00 94.88 245 GLU A C 1
ATOM 1997 O O . GLU A 1 245 ? 6.227 -2.593 5.428 1.00 94.88 245 GLU A O 1
ATOM 2002 N N . HIS A 1 246 ? 6.140 -0.385 5.009 1.00 93.69 246 HIS A N 1
ATOM 2003 C CA . HIS A 1 246 ? 4.968 -0.156 5.841 1.00 93.69 246 HIS A CA 1
ATOM 2004 C C . HIS A 1 246 ? 3.758 -0.964 5.354 1.00 93.69 246 HIS A C 1
ATOM 2006 O O . HIS A 1 246 ? 3.064 -1.585 6.156 1.00 93.69 246 HIS A O 1
ATOM 2012 N N . ALA A 1 247 ? 3.500 -1.011 4.045 1.00 92.19 247 ALA A N 1
ATOM 2013 C CA . ALA A 1 247 ? 2.406 -1.805 3.492 1.00 92.19 247 ALA A CA 1
ATOM 2014 C C . ALA A 1 247 ? 2.590 -3.309 3.758 1.00 92.19 247 ALA A C 1
ATOM 2016 O O . ALA A 1 247 ? 1.653 -3.974 4.206 1.00 92.19 247 ALA A O 1
ATOM 2017 N N . LEU A 1 248 ? 3.789 -3.846 3.519 1.00 92.00 248 LEU A N 1
ATOM 2018 C CA . LEU A 1 248 ? 4.106 -5.252 3.770 1.00 92.00 248 LEU A CA 1
ATOM 2019 C C . LEU A 1 248 ? 3.935 -5.608 5.252 1.00 92.00 248 LEU A C 1
ATOM 2021 O O . LEU A 1 248 ? 3.321 -6.629 5.566 1.00 92.00 248 LEU A O 1
ATOM 2025 N N . GLU A 1 249 ? 4.385 -4.739 6.158 1.00 92.50 249 GLU A N 1
ATOM 2026 C CA . GLU A 1 249 ? 4.218 -4.902 7.604 1.00 92.50 249 GLU A CA 1
ATOM 2027 C C . GLU A 1 249 ? 2.734 -4.938 8.003 1.00 92.50 249 GLU A C 1
ATOM 2029 O O . GLU A 1 249 ? 2.284 -5.869 8.677 1.00 92.50 249 GLU A O 1
ATOM 2034 N N . ILE A 1 250 ? 1.950 -3.957 7.546 1.00 91.19 250 ILE A N 1
ATOM 2035 C CA . ILE A 1 250 ? 0.525 -3.822 7.879 1.00 91.19 250 ILE A CA 1
ATOM 2036 C C . ILE A 1 250 ? -0.298 -5.012 7.387 1.00 91.19 250 ILE A C 1
ATOM 2038 O O . ILE A 1 250 ? -1.161 -5.513 8.114 1.00 91.19 250 ILE A O 1
ATOM 2042 N N . PHE A 1 251 ? -0.017 -5.504 6.181 1.00 89.00 251 PHE A N 1
ATOM 2043 C CA . PHE A 1 251 ? -0.700 -6.675 5.633 1.00 89.00 251 PHE A CA 1
ATOM 2044 C C . PHE A 1 251 ? -0.050 -8.004 6.039 1.00 89.00 251 PHE A C 1
ATOM 2046 O O . PHE A 1 251 ? -0.520 -9.057 5.602 1.00 89.00 251 PHE A O 1
ATOM 2053 N N . LYS A 1 252 ? 0.985 -7.977 6.895 1.00 89.25 252 LYS A N 1
ATOM 2054 C CA . LYS A 1 252 ? 1.741 -9.152 7.366 1.00 89.25 252 LYS A CA 1
ATOM 2055 C C . LYS A 1 252 ? 2.219 -10.030 6.206 1.00 89.25 252 LYS A C 1
ATOM 2057 O O . LYS A 1 252 ? 2.128 -11.259 6.248 1.00 89.25 252 LYS A O 1
ATOM 2062 N N . LYS A 1 253 ? 2.690 -9.388 5.141 1.00 88.62 253 LYS A N 1
ATOM 2063 C CA . LYS A 1 253 ? 3.152 -10.033 3.915 1.00 88.62 253 LYS A CA 1
ATOM 2064 C C . LYS A 1 253 ? 4.667 -10.119 3.923 1.00 88.62 253 LYS A C 1
ATOM 2066 O O . LYS A 1 253 ? 5.355 -9.138 4.160 1.00 88.62 253 LYS A O 1
ATOM 2071 N N . GLN A 1 254 ? 5.165 -11.314 3.636 1.00 89.31 254 GLN A N 1
ATOM 2072 C CA . GLN A 1 254 ? 6.587 -11.564 3.390 1.00 89.31 254 GLN A CA 1
ATOM 2073 C C . GLN A 1 254 ? 6.850 -11.896 1.918 1.00 89.31 254 GLN A C 1
ATOM 2075 O O . GLN A 1 254 ? 7.997 -12.056 1.521 1.00 89.31 254 GLN A O 1
ATOM 2080 N N . THR A 1 255 ? 5.793 -12.018 1.117 1.00 90.62 255 THR A N 1
ATOM 2081 C CA . THR A 1 255 ? 5.845 -12.310 -0.313 1.00 90.62 255 THR A CA 1
ATOM 2082 C C . THR A 1 255 ? 5.004 -11.284 -1.056 1.00 90.62 255 THR A C 1
ATOM 2084 O O . THR A 1 255 ? 4.009 -10.776 -0.521 1.00 90.62 255 THR A O 1
ATOM 2087 N N . ILE A 1 256 ? 5.405 -10.984 -2.285 1.00 92.69 256 ILE A N 1
ATOM 2088 C CA . ILE A 1 256 ? 4.608 -10.185 -3.217 1.00 92.69 256 ILE A CA 1
ATOM 2089 C C . ILE A 1 256 ? 4.132 -11.076 -4.355 1.00 92.69 256 ILE A C 1
ATOM 2091 O O . ILE A 1 256 ? 4.802 -12.032 -4.744 1.00 92.69 256 ILE A O 1
ATOM 2095 N N . ASN A 1 257 ? 2.971 -10.751 -4.904 1.00 93.62 257 ASN A N 1
ATOM 2096 C CA . ASN A 1 257 ? 2.351 -11.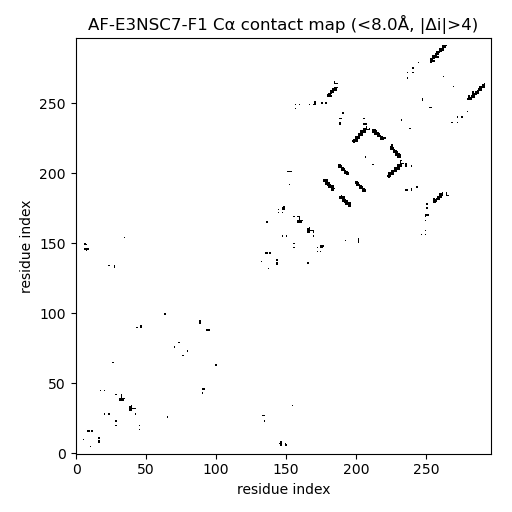586 -5.920 1.00 93.62 257 ASN A CA 1
ATOM 2097 C C . ASN A 1 257 ? 2.856 -11.237 -7.317 1.00 93.62 257 ASN A C 1
ATOM 2099 O O . ASN A 1 257 ? 3.078 -12.125 -8.133 1.00 93.62 257 ASN A O 1
ATOM 2103 N N . VAL A 1 258 ? 3.065 -9.951 -7.598 1.00 94.00 258 VAL A N 1
ATOM 2104 C CA . VAL A 1 258 ? 3.559 -9.516 -8.906 1.00 94.00 258 VAL A CA 1
ATOM 2105 C C . VAL A 1 258 ? 4.576 -8.394 -8.747 1.00 94.00 258 VAL A C 1
ATOM 2107 O O . VAL A 1 258 ? 4.329 -7.417 -8.046 1.00 94.00 258 VAL A O 1
ATOM 2110 N N . LEU A 1 259 ? 5.695 -8.506 -9.451 1.00 94.56 259 LEU A N 1
ATOM 2111 C CA . LEU A 1 259 ? 6.630 -7.420 -9.711 1.00 94.56 259 LEU A CA 1
ATOM 2112 C C . LEU A 1 259 ? 6.615 -7.127 -11.210 1.00 94.56 259 LEU A C 1
ATOM 2114 O O . LEU A 1 259 ? 6.898 -8.009 -12.020 1.00 94.56 259 LEU A O 1
ATOM 2118 N N . ARG A 1 260 ? 6.279 -5.895 -11.589 1.00 93.31 260 ARG A N 1
ATOM 2119 C CA . ARG A 1 260 ? 6.397 -5.405 -12.966 1.00 93.31 260 ARG A CA 1
ATOM 2120 C C . ARG A 1 260 ? 7.405 -4.276 -12.991 1.00 93.31 260 ARG A C 1
ATOM 2122 O O . ARG A 1 260 ? 7.222 -3.295 -12.275 1.00 93.31 260 ARG A O 1
ATOM 2129 N N . MET A 1 261 ? 8.440 -4.413 -13.808 1.00 91.88 261 MET A N 1
ATOM 2130 C CA . MET A 1 261 ? 9.527 -3.444 -13.860 1.00 91.88 261 MET A CA 1
ATOM 2131 C C . MET A 1 261 ? 9.959 -3.173 -15.298 1.00 91.88 261 MET A C 1
ATOM 2133 O O . MET A 1 261 ? 10.196 -4.099 -16.067 1.00 91.88 261 MET A O 1
ATOM 2137 N N . THR A 1 262 ? 10.067 -1.897 -15.648 1.00 91.31 262 THR A N 1
ATOM 2138 C CA . THR A 1 262 ? 10.714 -1.401 -16.861 1.00 91.31 262 THR A CA 1
ATOM 2139 C C . THR A 1 262 ? 12.147 -1.026 -16.499 1.00 91.31 262 THR A C 1
ATOM 2141 O O . THR A 1 262 ? 12.369 -0.086 -15.737 1.00 91.31 262 THR A O 1
ATOM 2144 N N . MET A 1 263 ? 13.116 -1.799 -16.992 1.00 85.25 263 MET A N 1
ATOM 2145 C CA . MET A 1 263 ? 14.514 -1.737 -16.542 1.00 85.25 263 MET A CA 1
ATOM 2146 C C . MET A 1 263 ? 15.202 -0.408 -16.875 1.00 85.25 263 MET A C 1
ATOM 2148 O O . MET A 1 263 ? 16.162 -0.027 -16.216 1.00 85.25 263 MET A O 1
ATOM 2152 N N . ASP A 1 264 ? 14.721 0.317 -17.874 1.00 87.00 264 ASP A N 1
ATOM 2153 C CA . ASP A 1 264 ? 15.248 1.608 -18.310 1.00 87.00 264 ASP A CA 1
ATOM 2154 C C . ASP A 1 264 ? 14.542 2.817 -17.672 1.00 87.00 264 ASP A C 1
ATOM 2156 O O . ASP A 1 264 ? 14.955 3.949 -17.901 1.00 87.00 264 ASP A O 1
ATOM 2160 N N . ALA A 1 265 ? 13.521 2.612 -16.831 1.00 86.19 265 ALA A N 1
ATOM 2161 C CA . ALA A 1 265 ? 12.779 3.723 -16.229 1.00 86.19 265 ALA 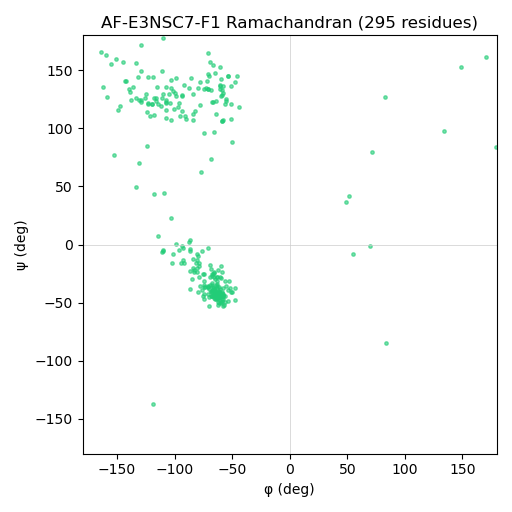A CA 1
ATOM 2162 C C . ALA A 1 265 ? 13.506 4.391 -15.046 1.00 86.19 265 ALA A C 1
ATOM 2164 O O . ALA A 1 265 ? 13.422 5.603 -14.873 1.00 86.19 265 ALA A O 1
ATOM 2165 N N . PHE A 1 266 ? 14.230 3.610 -14.239 1.00 85.31 266 PHE A N 1
ATOM 2166 C CA . PHE A 1 266 ? 14.954 4.082 -13.051 1.00 85.31 266 PHE A CA 1
ATOM 2167 C C . PHE A 1 266 ? 16.380 3.513 -13.013 1.00 85.31 266 PHE A C 1
ATOM 2169 O O . PHE A 1 266 ? 16.806 2.965 -11.998 1.00 85.31 266 PHE A O 1
ATOM 2176 N N . VAL A 1 267 ? 17.117 3.631 -14.126 1.00 87.94 267 VAL A N 1
ATOM 2177 C CA . VAL A 1 267 ? 18.434 2.988 -14.340 1.00 87.94 267 VAL A CA 1
ATOM 2178 C C . VAL A 1 267 ? 19.384 3.175 -13.156 1.00 87.94 267 VAL A C 1
ATOM 2180 O O . VAL A 1 267 ? 19.925 2.193 -12.647 1.00 87.94 267 VAL A O 1
ATOM 2183 N N . ASP A 1 268 ? 19.510 4.408 -12.665 1.00 91.50 268 ASP A N 1
ATOM 2184 C CA . ASP A 1 268 ? 20.422 4.760 -11.568 1.00 91.50 268 ASP A CA 1
ATOM 2185 C C . ASP A 1 268 ? 20.002 4.172 -10.210 1.00 91.50 268 ASP A C 1
ATOM 2187 O O . ASP A 1 268 ? 20.810 4.059 -9.289 1.00 91.50 268 ASP A O 1
ATOM 2191 N N . HIS A 1 269 ? 18.743 3.751 -10.079 1.00 90.56 269 HIS A N 1
ATOM 2192 C CA . HIS A 1 269 ? 18.177 3.199 -8.850 1.00 90.56 269 HIS A CA 1
ATOM 2193 C C . HIS A 1 269 ? 17.888 1.697 -8.926 1.00 90.56 269 HIS A C 1
ATOM 2195 O O . HIS A 1 269 ? 17.527 1.112 -7.905 1.00 90.56 269 HIS A O 1
ATOM 2201 N N . ASN A 1 270 ? 18.069 1.051 -10.081 1.00 89.50 270 ASN A N 1
ATOM 2202 C CA . ASN A 1 270 ? 17.748 -0.365 -10.274 1.00 89.50 270 ASN A CA 1
ATOM 2203 C C . ASN A 1 270 ? 18.421 -1.269 -9.239 1.00 89.50 270 ASN A C 1
ATOM 2205 O O . ASN A 1 270 ? 17.750 -2.092 -8.622 1.00 89.50 270 ASN A O 1
ATOM 2209 N N . VAL A 1 271 ? 19.729 -1.089 -9.019 1.00 91.81 271 VAL A N 1
ATOM 2210 C CA . VAL A 1 271 ? 20.491 -1.863 -8.023 1.00 91.81 271 VAL A CA 1
ATOM 2211 C C . VAL A 1 271 ? 19.888 -1.668 -6.634 1.00 91.81 271 VAL A C 1
ATOM 2213 O O . VAL A 1 271 ? 19.552 -2.632 -5.959 1.00 91.81 271 VAL A O 1
ATOM 2216 N N . SER A 1 272 ? 19.634 -0.415 -6.255 1.00 95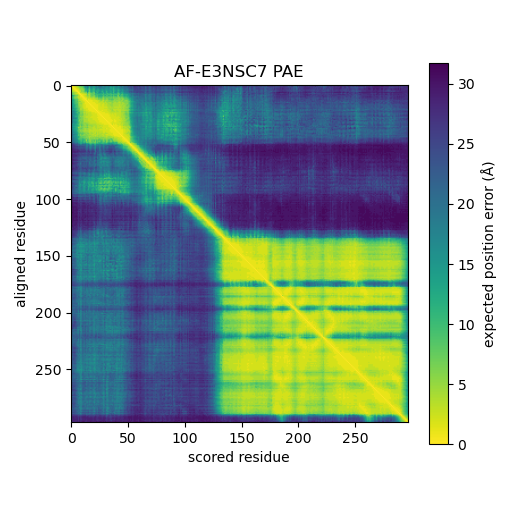.06 272 SER A N 1
ATOM 2217 C CA . SER A 1 272 ? 19.059 -0.074 -4.953 1.00 95.06 272 SER A CA 1
ATOM 2218 C C . SER A 1 272 ? 17.647 -0.638 -4.749 1.00 95.06 272 SER A C 1
ATOM 2220 O O . SER A 1 272 ? 17.291 -1.032 -3.639 1.00 95.06 272 SER A O 1
ATOM 2222 N N . ILE A 1 273 ? 16.830 -0.691 -5.804 1.00 92.75 273 ILE A N 1
ATOM 2223 C CA . ILE A 1 273 ? 15.499 -1.301 -5.758 1.00 92.75 273 ILE A CA 1
ATOM 2224 C C . ILE A 1 273 ? 15.619 -2.821 -5.619 1.00 92.75 273 ILE A C 1
ATOM 2226 O O . ILE A 1 273 ? 14.941 -3.401 -4.778 1.00 92.75 273 ILE A O 1
ATOM 2230 N N . ILE A 1 274 ? 16.494 -3.472 -6.387 1.00 91.44 274 ILE A N 1
ATOM 2231 C CA . ILE A 1 274 ? 16.713 -4.923 -6.305 1.00 91.44 274 ILE A CA 1
ATOM 2232 C C . ILE A 1 274 ? 17.217 -5.320 -4.910 1.00 91.44 274 ILE A C 1
ATOM 2234 O O . ILE A 1 274 ? 16.682 -6.254 -4.313 1.00 91.44 274 ILE A O 1
ATOM 2238 N N . ASP A 1 275 ? 18.177 -4.582 -4.353 1.00 95.50 275 ASP A N 1
ATOM 2239 C CA . ASP A 1 275 ? 18.702 -4.822 -3.004 1.00 95.50 275 ASP A CA 1
ATOM 2240 C C . ASP A 1 275 ? 17.619 -4.656 -1.934 1.00 95.50 275 ASP A C 1
ATOM 2242 O O . ASP A 1 275 ? 17.492 -5.481 -1.022 1.00 95.50 275 ASP A O 1
ATOM 2246 N N . PHE A 1 276 ? 16.782 -3.625 -2.079 1.00 94.94 276 PHE A N 1
ATOM 2247 C CA . PHE A 1 276 ? 15.610 -3.425 -1.235 1.00 94.94 276 PHE A CA 1
ATOM 2248 C C . PHE A 1 276 ? 14.653 -4.624 -1.303 1.00 94.94 276 PHE A C 1
ATOM 2250 O O . PHE A 1 276 ? 14.226 -5.126 -0.261 1.00 94.94 276 PHE A O 1
ATOM 2257 N N . MET A 1 277 ? 14.346 -5.109 -2.511 1.00 92.31 277 MET A N 1
ATOM 2258 C CA . MET A 1 277 ? 13.469 -6.264 -2.708 1.00 92.31 277 MET A CA 1
ATOM 2259 C C . MET A 1 277 ? 14.045 -7.522 -2.052 1.00 92.31 277 MET A C 1
ATOM 2261 O O . MET A 1 277 ? 13.325 -8.203 -1.327 1.00 92.31 277 MET A O 1
ATOM 2265 N N . ASN A 1 278 ? 15.337 -7.795 -2.244 1.00 91.56 278 ASN A N 1
ATOM 2266 C CA . ASN A 1 278 ? 16.020 -8.953 -1.659 1.00 91.56 278 ASN A CA 1
ATOM 2267 C C . ASN A 1 278 ? 16.060 -8.912 -0.124 1.00 91.56 278 ASN A C 1
ATOM 2269 O O . ASN A 1 278 ? 16.046 -9.955 0.525 1.00 91.56 278 ASN A O 1
ATOM 2273 N N . THR A 1 279 ? 16.110 -7.712 0.457 1.00 94.62 279 THR A N 1
ATOM 2274 C CA . THR A 1 279 ? 16.166 -7.526 1.912 1.00 94.62 279 THR A CA 1
ATOM 2275 C C . THR A 1 279 ? 14.789 -7.670 2.560 1.00 94.62 279 THR A C 1
ATOM 2277 O O . THR A 1 279 ? 14.662 -8.276 3.623 1.00 94.62 279 THR A O 1
ATOM 2280 N N . ASN A 1 280 ? 13.750 -7.119 1.927 1.00 91.88 280 ASN A N 1
ATOM 2281 C CA . ASN A 1 280 ? 12.430 -6.964 2.542 1.00 91.88 280 ASN A CA 1
ATOM 2282 C C . ASN A 1 280 ? 11.390 -7.999 2.088 1.00 91.88 280 ASN A C 1
ATOM 2284 O O . ASN A 1 280 ? 10.353 -8.157 2.737 1.00 91.88 280 ASN A O 1
ATOM 2288 N N . VAL A 1 281 ? 11.639 -8.718 0.992 1.00 92.44 281 VAL A N 1
ATOM 2289 C CA . VAL A 1 281 ? 10.696 -9.681 0.413 1.00 92.44 281 VAL A CA 1
ATOM 2290 C C . VAL A 1 281 ? 11.357 -11.050 0.278 1.00 92.44 281 VAL A C 1
ATOM 2292 O O . VAL A 1 281 ? 12.437 -11.186 -0.282 1.00 92.44 281 VAL A O 1
ATOM 2295 N N . LYS A 1 282 ? 10.686 -12.098 0.769 1.00 93.12 282 LYS A N 1
ATOM 2296 C CA . LYS A 1 282 ? 11.181 -13.482 0.699 1.00 93.12 282 LYS A CA 1
ATOM 2297 C C . LYS A 1 282 ? 11.034 -14.099 -0.686 1.00 93.12 282 LYS A C 1
ATOM 2299 O O . LYS A 1 282 ? 11.884 -14.879 -1.098 1.00 93.12 282 LYS A O 1
ATOM 2304 N N . SER A 1 283 ? 9.925 -13.818 -1.366 1.00 92.44 283 SER A N 1
ATOM 2305 C CA . SER A 1 283 ? 9.666 -14.325 -2.713 1.00 92.44 283 SER A CA 1
ATOM 2306 C C . SER A 1 283 ? 8.698 -13.437 -3.489 1.00 92.44 283 SER A C 1
ATOM 2308 O O . SER A 1 283 ? 7.866 -12.725 -2.917 1.00 92.44 283 SER A O 1
ATOM 2310 N N . VAL A 1 284 ? 8.808 -13.527 -4.811 1.00 93.12 284 VAL A N 1
ATOM 2311 C CA . VAL A 1 284 ? 7.945 -12.875 -5.795 1.00 93.12 284 VAL A CA 1
ATOM 2312 C C . VAL A 1 284 ? 7.294 -13.978 -6.624 1.00 93.12 284 VAL A C 1
ATOM 2314 O O . VAL A 1 284 ? 8.020 -14.760 -7.233 1.00 93.12 284 VAL A O 1
ATOM 2317 N N . ASP A 1 285 ? 5.961 -14.061 -6.653 1.00 93.81 285 ASP A N 1
ATOM 2318 C CA . ASP A 1 285 ? 5.290 -15.156 -7.376 1.00 93.81 285 ASP A CA 1
ATOM 2319 C C . ASP A 1 285 ? 5.427 -14.992 -8.901 1.00 93.81 285 ASP A C 1
ATOM 2321 O O . ASP A 1 285 ? 5.685 -15.954 -9.622 1.00 93.81 285 ASP A O 1
ATOM 2325 N N . ILE A 1 286 ? 5.264 -13.763 -9.401 1.00 93.88 286 ILE A N 1
ATOM 2326 C CA . ILE A 1 286 ? 5.383 -13.422 -10.822 1.00 93.88 286 ILE A CA 1
ATOM 2327 C C . ILE A 1 286 ? 6.285 -12.200 -10.970 1.00 93.88 286 ILE A C 1
ATOM 2329 O O . ILE A 1 286 ? 5.995 -11.139 -10.423 1.00 93.88 286 ILE A O 1
ATOM 2333 N N . CYS A 1 287 ? 7.343 -12.317 -11.767 1.00 93.69 287 CYS A N 1
ATOM 2334 C CA . CYS A 1 287 ? 8.205 -11.198 -12.137 1.00 93.69 287 CYS A CA 1
ATOM 2335 C C . CYS A 1 287 ? 8.119 -10.959 -13.648 1.00 93.69 287 CYS A C 1
ATOM 2337 O O . CYS A 1 287 ? 8.292 -11.882 -14.441 1.00 93.69 287 CYS A O 1
ATOM 2339 N N . SER A 1 288 ? 7.811 -9.730 -14.056 1.00 92.12 288 SER A N 1
ATOM 2340 C CA . SER A 1 288 ? 7.757 -9.310 -15.457 1.00 92.12 288 SER A CA 1
ATOM 2341 C C . SER A 1 288 ? 8.688 -8.125 -15.667 1.00 92.12 288 SER A C 1
ATOM 2343 O O . SER A 1 288 ? 8.441 -7.039 -15.139 1.00 92.12 288 SER A O 1
ATOM 2345 N N . LEU A 1 289 ? 9.741 -8.347 -16.451 1.00 89.88 289 LEU A N 1
ATOM 2346 C CA . LEU A 1 289 ? 10.714 -7.329 -16.823 1.00 89.88 289 LEU A CA 1
ATOM 2347 C C . LEU A 1 289 ? 10.455 -6.874 -18.257 1.00 89.88 289 LEU A C 1
ATOM 2349 O O . LEU A 1 289 ? 10.248 -7.698 -19.147 1.00 89.88 289 LEU A O 1
ATOM 2353 N N . PHE A 1 290 ? 10.471 -5.564 -18.465 1.00 85.81 290 PHE A N 1
ATOM 2354 C CA . PHE A 1 290 ? 10.286 -4.926 -19.760 1.00 85.81 290 PHE A CA 1
ATOM 2355 C C . PHE A 1 290 ? 11.498 -4.046 -20.065 1.00 85.81 290 PHE A C 1
ATOM 2357 O O . PHE A 1 290 ? 12.051 -3.408 -19.168 1.00 85.81 290 PHE A O 1
ATOM 2364 N N . GLU A 1 291 ? 11.883 -3.990 -21.333 1.00 80.06 291 GLU A N 1
ATOM 2365 C CA . GLU A 1 291 ? 12.750 -2.941 -21.866 1.00 80.06 291 GLU A CA 1
ATOM 2366 C C . GLU A 1 291 ? 11.832 -1.923 -22.549 1.00 80.06 291 GLU A C 1
ATOM 2368 O O . GLU A 1 291 ? 10.951 -2.304 -23.328 1.00 80.06 291 GLU A O 1
ATOM 2373 N N . GLY A 1 292 ? 11.956 -0.644 -22.205 1.00 68.81 292 GLY A N 1
ATOM 2374 C CA . GLY A 1 292 ? 11.222 0.420 -22.867 1.00 68.81 292 GLY A CA 1
ATOM 2375 C C . GLY A 1 292 ? 11.541 0.418 -24.357 1.00 68.81 292 GLY A C 1
ATOM 2376 O O . GLY A 1 292 ? 12.685 0.238 -24.778 1.00 68.81 292 GLY A O 1
ATOM 2377 N N . TYR A 1 293 ? 10.509 0.583 -25.187 1.00 58.97 293 TYR A N 1
ATOM 2378 C CA . TYR A 1 293 ? 10.698 0.700 -26.627 1.00 58.97 293 TYR A CA 1
ATOM 2379 C C . TYR A 1 293 ? 11.609 1.900 -26.902 1.00 58.97 293 TYR A C 1
ATOM 2381 O O . TYR A 1 293 ? 11.166 3.049 -26.828 1.00 58.97 293 TYR A O 1
ATOM 2389 N N . ARG A 1 294 ? 12.874 1.654 -27.268 1.00 55.53 294 ARG A N 1
ATOM 2390 C CA . ARG A 1 294 ? 13.675 2.681 -27.937 1.00 55.53 294 ARG A CA 1
ATOM 2391 C C . ARG A 1 294 ? 12.887 3.099 -29.170 1.00 55.53 294 ARG A C 1
ATOM 2393 O O . ARG A 1 294 ? 12.600 2.265 -30.029 1.00 55.53 294 ARG A O 1
ATOM 2400 N N . LYS A 1 295 ? 12.545 4.385 -29.276 1.00 49.84 295 LYS A N 1
ATOM 2401 C CA . LYS A 1 295 ? 12.220 4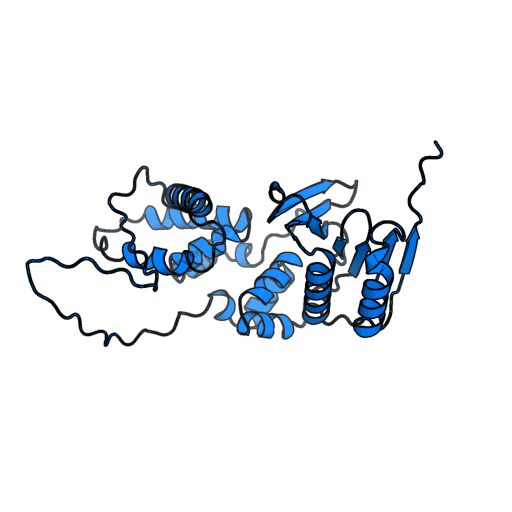.959 -30.581 1.00 49.84 295 LYS A CA 1
ATOM 2402 C C . LYS A 1 295 ? 13.453 4.736 -31.449 1.00 49.84 295 LYS A C 1
ATOM 2404 O O . LYS A 1 295 ? 14.495 5.338 -31.205 1.00 49.84 295 LYS A O 1
ATOM 2409 N N . ILE A 1 296 ? 13.346 3.803 -32.389 1.00 45.03 296 ILE A N 1
ATOM 2410 C CA . ILE A 1 296 ? 14.287 3.687 -33.495 1.00 45.03 296 ILE A CA 1
ATOM 2411 C C . ILE A 1 296 ? 14.063 4.969 -34.304 1.00 45.03 296 ILE A C 1
ATOM 2413 O O . ILE A 1 296 ? 13.064 5.074 -35.014 1.00 45.03 296 ILE A O 1
ATOM 2417 N N . ASN A 1 297 ? 14.901 5.977 -34.058 1.00 41.12 297 ASN A N 1
ATOM 2418 C CA . ASN A 1 297 ? 15.015 7.158 -34.911 1.00 41.12 297 ASN A CA 1
ATOM 2419 C C . ASN A 1 297 ? 15.879 6.811 -36.120 1.00 41.12 297 ASN A C 1
ATOM 2421 O O . ASN A 1 297 ? 16.919 6.145 -35.906 1.00 41.12 297 ASN A O 1
#

Secondary structure (DSSP, 8-state):
-PPPPP-GGGTS-HHHHHHHHHTS-HHHHHHHHTT-HHHHHHHHHHHHHHHHS---S--SSSHHHHGGGTGGG-SSHHHHHHHHHHHHHHHTT-S--S-----------------------------PPPPPPPGGGGS-HHHHHHHHHHS-HHHHHHHHHH-HHHHHHHHH-S-----EEEEEESSSEEEEEE-TT-SEEEEEEEES-GGGTT-EEEEE-SS-EEEEEEEE-SSHHHHHHHHHHHHHHHTT-SEEEEEEEETTTSGGGHHHHHHHHHHH-SEEEEEEEE-------

InterPro domains:
  IPR001810 F-box domain [PF00646] (9-42)
  IPR001810 F-box domain [PF00646] (136-168)
  IPR001810 F-box domain [PS50181] (6-43)
  IPR001810 F-box domain [PS50181] (133-169)
  IPR053222 Zygotic Embryogenesis-Associated Protein [PTHR22899] (132-268)

Sequence (297 aa):
MDPPKPFPILRLPFLAIEEVFKSLHPIEIINFSMISKRTNYLMSCAYEITSGQQIEDKTAERDGYILRRVINYLKNPIEKWKQLTKHVLDIFKKQTINYLSMTMDASVDFFFIAPLSPFLSIDCSSKMDPPKPFPILRLPFLAIEEVFKAMHPFEIINFSMISKRSKGITMQMSVCPRYSIELHIHESLGIRFLGTKSEVSCSYVMTSNNEMDGRVVETDCGRHINRNVFKYSKDPVDEWKQFCEHALEIFKKQTINVLRMTMDAFVDHNVSIIDFMNTNVKSVDICSLFEGYRKIN

Nearest PDB structures (foldseek):
  3c18-assembly2_C  TM=6.059E-01  e=1.286E+00  Exiguobacterium sibiricum 255-15
  4tl8-assembly1_B  TM=5.522E-01  e=2.170E+00  Synechococcus elongatus PCC 7942 = FACHB-805
  4tla-assembly1_B  TM=5.749E-01  e=4.617E+00  Synechococcus elongatus PCC 7942 = FACHB-805

Radius of gyration: 24.01 Å; Cα contacts (8 Å, |Δi|>4): 299; chains: 1; bounding box: 53×67×71 Å

pLDDT: mean 70.7, std 21.9, range [23.16, 95.69]

Solvent-accessible surface area (backbone atoms only — not comparable to full-atom values): 18234 Å² total; per-residue (Å²): 132,84,75,84,80,72,50,55,69,72,67,40,56,69,69,58,44,47,55,56,55,72,72,49,52,72,69,55,51,56,56,47,28,70,72,37,77,67,42,28,52,51,49,54,59,51,45,58,57,63,64,70,50,83,77,78,94,80,77,89,80,62,67,77,67,64,59,69,72,68,58,84,78,49,88,65,58,66,67,54,45,56,52,48,53,52,52,49,31,64,72,69,74,47,95,76,81,96,78,88,88,88,86,84,91,72,96,72,93,81,90,83,90,87,91,90,86,83,90,78,89,76,82,90,76,74,83,76,76,75,82,79,76,60,70,70,80,70,46,57,68,71,61,42,49,53,43,53,65,61,49,53,73,64,55,52,52,54,46,30,69,73,37,74,66,41,30,53,52,50,61,66,50,85,62,67,73,74,54,44,43,32,41,38,37,44,100,44,47,32,44,34,40,31,44,86,79,48,49,51,31,43,28,44,32,41,32,82,52,66,89,44,42,76,39,74,47,78,43,82,66,88,82,29,37,38,38,36,37,28,40,51,40,96,51,49,66,64,57,46,50,55,50,48,52,52,49,30,59,58,70,71,43,52,57,38,49,33,39,39,36,30,64,71,58,46,58,95,44,46,65,62,50,51,52,48,45,66,72,69,36,80,47,64,76,37,81,46,81,40,76,69,81,73,79,85,122

Foldseek 3Di:
DDPDDDQVCVVPDLVVVLVLVVPDDPVLLVVQLVLDVVSVVNLLVSLVVVVVPDDPDDDPDPPQVSPPVVQPPDDPRPVVVVVVVVVVCVSNVHPDDPDYDDDDDDDDDDDDDDDDDDDDDDPPPPPDDPPDDNSLLVDDLVVVLSSQLSDDLVSLLVQLVPDVSSVVSLLPRPCNFPWAWEWAADLWTKIWTAGPVRQEIEIEIEDCDPVLAQPWDWDDPPSHIYIYGYHYDPCRVVVSLVSVLSSCSSSVHQEHAEYEHACPNCVVCNVVVVVSCVVRHPYYNYYHYHHPDDPPD

Organism: Caenorhabditis remanei (NCBI:txid31234)

Mean predicted aligned error: 17.13 Å